Protein AF-0000000086758774 (afdb_homodimer)

pLDDT: mean 75.25, std 23.07, range [33.56, 98.69]

Structure (mmCIF, N/CA/C/O backbone):
data_AF-0000000086758774-model_v1
#
lo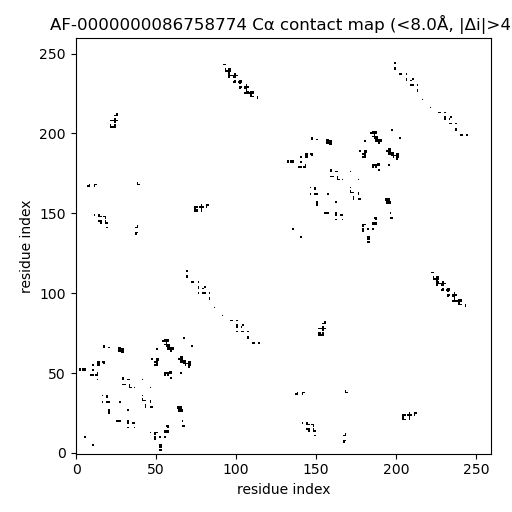op_
_entity.id
_entity.type
_entity.pdbx_description
1 polymer 'Uncharacterized protein'
#
loop_
_atom_site.group_PDB
_atom_site.id
_atom_site.type_symbol
_atom_site.label_atom_id
_atom_site.label_alt_id
_atom_site.label_comp_id
_atom_site.label_asym_id
_atom_site.label_entity_id
_atom_site.label_seq_id
_atom_site.pdbx_PDB_ins_code
_atom_site.Cartn_x
_atom_site.Cartn_y
_atom_site.Cartn_z
_atom_site.occupancy
_atom_site.B_iso_or_equiv
_atom_site.auth_seq_id
_atom_site.auth_comp_id
_atom_site.auth_asym_id
_atom_site.auth_atom_id
_atom_site.pdbx_PDB_model_num
ATOM 1 N N . MET A 1 1 ? 11.539 -27.328 2.672 1 41.41 1 MET A N 1
ATOM 2 C CA . MET A 1 1 ? 12.188 -26.031 2.785 1 41.41 1 MET A CA 1
ATOM 3 C C . MET A 1 1 ? 11.656 -25.266 3.994 1 41.41 1 MET A C 1
ATOM 5 O O . MET A 1 1 ? 10.445 -25.125 4.168 1 41.41 1 MET A O 1
ATOM 9 N N . GLU A 1 2 ? 12.352 -25.359 5.078 1 48.78 2 GLU A N 1
ATOM 10 C CA . GLU A 1 2 ? 12.023 -24.844 6.406 1 48.78 2 GLU A CA 1
ATOM 11 C C . GLU A 1 2 ? 11.438 -23.438 6.328 1 48.78 2 GLU A C 1
ATOM 13 O O . GLU A 1 2 ? 11.898 -22.609 5.543 1 48.78 2 GLU A O 1
ATOM 18 N N . ALA A 1 3 ? 10.172 -23.25 6.48 1 59.94 3 ALA A N 1
ATOM 19 C CA . ALA A 1 3 ? 9.414 -22 6.414 1 59.94 3 ALA A CA 1
ATOM 20 C C . ALA A 1 3 ? 10.156 -20.875 7.117 1 59.94 3 ALA A C 1
ATOM 22 O O . ALA A 1 3 ? 10.219 -20.828 8.344 1 59.94 3 ALA A O 1
ATOM 23 N N . GLN A 1 4 ? 11.523 -20.562 6.652 1 77.38 4 GLN A N 1
ATOM 24 C CA . GLN A 1 4 ? 12.219 -19.469 7.32 1 77.38 4 GLN A CA 1
ATOM 25 C C . GLN A 1 4 ? 11.305 -18.266 7.531 1 77.38 4 GLN A C 1
ATOM 27 O O . GLN A 1 4 ? 10.414 -18 6.715 1 77.38 4 GLN A O 1
ATOM 32 N N . ILE A 1 5 ? 11.289 -17.891 8.812 1 89.31 5 ILE A N 1
ATOM 33 C CA . ILE A 1 5 ? 10.516 -16.719 9.188 1 89.31 5 ILE A CA 1
ATOM 34 C C . ILE A 1 5 ? 11.008 -15.5 8.406 1 89.31 5 ILE A C 1
ATOM 36 O O . ILE A 1 5 ? 12.203 -15.18 8.438 1 89.31 5 ILE A O 1
ATOM 40 N N . PRO A 1 6 ? 10.203 -15.023 7.582 1 92.88 6 PRO A N 1
ATOM 41 C CA . PRO A 1 6 ? 10.633 -13.844 6.828 1 92.88 6 PRO A CA 1
ATOM 42 C C . PRO A 1 6 ? 11.094 -12.703 7.734 1 92.88 6 PRO A C 1
ATOM 44 O O . PRO A 1 6 ? 10.531 -12.5 8.812 1 92.88 6 PRO A O 1
ATOM 47 N N . THR A 1 7 ? 12.125 -12.047 7.332 1 94.88 7 THR A N 1
ATOM 48 C CA . THR A 1 7 ? 12.586 -10.875 8.062 1 94.88 7 THR A CA 1
ATOM 49 C C . THR A 1 7 ? 11.617 -9.711 7.883 1 94.88 7 THR A C 1
ATOM 51 O O . THR A 1 7 ? 10.797 -9.711 6.961 1 94.88 7 THR A O 1
ATOM 54 N N . ASN A 1 8 ? 11.695 -8.844 8.867 1 96.44 8 ASN A N 1
ATOM 55 C CA . ASN A 1 8 ? 10.883 -7.641 8.742 1 96.44 8 ASN A CA 1
ATOM 56 C C . ASN A 1 8 ? 11.172 -6.902 7.438 1 96.44 8 ASN A C 1
ATOM 58 O O . ASN A 1 8 ? 10.258 -6.344 6.824 1 96.44 8 ASN A O 1
ATOM 62 N N . ALA A 1 9 ? 12.414 -6.887 7.031 1 97 9 ALA A N 1
ATOM 63 C CA . ALA A 1 9 ? 12.797 -6.223 5.789 1 97 9 ALA A CA 1
ATOM 64 C C . ALA A 1 9 ? 12.141 -6.887 4.582 1 97 9 ALA A C 1
ATOM 66 O O . ALA A 1 9 ? 11.68 -6.207 3.666 1 97 9 ALA A O 1
ATOM 67 N N . GLU A 1 10 ? 12.133 -8.211 4.602 1 97.75 10 GLU A N 1
ATOM 68 C CA . GLU A 1 10 ? 11.508 -8.945 3.508 1 97.75 10 GLU A CA 1
ATOM 69 C C . GLU A 1 10 ? 10.008 -8.664 3.439 1 97.75 10 GLU A C 1
ATOM 71 O O . GLU A 1 10 ? 9.453 -8.477 2.352 1 97.75 10 GLU A O 1
ATOM 76 N N . LEU A 1 11 ? 9.453 -8.578 4.594 1 98 11 LEU A N 1
ATOM 77 C CA . LEU A 1 11 ? 8.023 -8.289 4.648 1 98 11 LEU A CA 1
ATOM 78 C C . LEU A 1 11 ? 7.73 -6.875 4.164 1 98 11 LEU A C 1
ATOM 80 O O . LEU A 1 11 ? 6.77 -6.656 3.422 1 98 11 LEU A O 1
ATOM 84 N N . GLN A 1 12 ? 8.562 -5.953 4.551 1 98.44 12 GLN A N 1
ATOM 85 C CA . GLN A 1 12 ? 8.375 -4.582 4.086 1 98.44 12 GLN A CA 1
ATOM 86 C C . GLN A 1 12 ? 8.57 -4.48 2.576 1 98.44 12 GLN A C 1
ATOM 88 O O . GLN A 1 12 ? 7.859 -3.727 1.906 1 98.44 12 GLN A O 1
ATOM 93 N N . LYS A 1 13 ? 9.516 -5.262 2.074 1 98.56 13 LYS A N 1
ATOM 94 C CA . LYS A 1 13 ? 9.734 -5.25 0.631 1 98.56 13 LYS A CA 1
ATOM 95 C C . LYS A 1 13 ? 8.523 -5.812 -0.11 1 98.56 13 LYS A C 1
ATOM 97 O O . LYS A 1 13 ? 8.133 -5.293 -1.158 1 98.56 13 LYS A O 1
ATOM 102 N N . ALA A 1 14 ? 7.91 -6.809 0.488 1 98.69 14 ALA A N 1
ATOM 103 C CA . ALA A 1 14 ? 6.695 -7.355 -0.113 1 98.69 14 ALA A CA 1
ATOM 104 C C . ALA A 1 14 ? 5.566 -6.328 -0.096 1 98.69 14 ALA A C 1
ATOM 106 O O . ALA A 1 14 ? 4.844 -6.176 -1.084 1 98.69 14 ALA A O 1
ATOM 107 N N . TRP A 1 15 ? 5.484 -5.609 1.012 1 98.38 15 TRP A N 1
ATOM 108 C CA . TRP A 1 15 ? 4.465 -4.57 1.126 1 98.38 15 TRP A CA 1
ATOM 109 C C . TRP A 1 15 ? 4.75 -3.42 0.169 1 98.38 15 TRP A C 1
ATOM 111 O O . TRP A 1 15 ? 3.824 -2.793 -0.352 1 98.38 15 TRP A O 1
ATOM 121 N N . HIS A 1 16 ? 5.969 -3.172 -0.05 1 98.62 16 HIS A N 1
ATOM 122 C CA . HIS A 1 16 ? 6.293 -2.156 -1.044 1 98.62 16 HIS A CA 1
ATOM 123 C C . HIS A 1 16 ? 5.836 -2.58 -2.436 1 98.62 16 HIS A C 1
ATOM 125 O O . HIS A 1 16 ? 5.289 -1.772 -3.188 1 98.62 16 HIS A O 1
ATOM 131 N N . LEU A 1 17 ? 6.066 -3.842 -2.77 1 98.62 17 LEU A N 1
ATOM 132 C CA . LEU A 1 17 ? 5.625 -4.336 -4.07 1 98.62 17 LEU A CA 1
ATOM 133 C C . LEU A 1 17 ? 4.105 -4.242 -4.195 1 98.62 17 LEU A C 1
ATOM 135 O O . LEU A 1 17 ? 3.588 -3.932 -5.27 1 98.62 17 LEU A O 1
ATOM 139 N N . LEU A 1 18 ? 3.424 -4.48 -3.082 1 97.81 18 LEU A N 1
ATOM 140 C CA . LEU A 1 18 ? 1.979 -4.281 -3.084 1 97.81 18 LEU A CA 1
ATOM 141 C C . LEU A 1 18 ? 1.629 -2.834 -3.414 1 97.81 18 LEU A C 1
ATOM 143 O O . LEU A 1 18 ? 0.687 -2.574 -4.164 1 97.81 18 LEU A O 1
ATOM 147 N N . SER A 1 19 ? 2.428 -1.915 -2.85 1 98.12 19 SER A N 1
ATOM 148 C CA . SER A 1 19 ? 2.127 -0.508 -3.09 1 98.12 19 SER A CA 1
ATOM 149 C C . SER A 1 19 ? 2.318 -0.144 -4.559 1 98.12 19 SER A C 1
ATOM 151 O O . SER A 1 19 ? 1.596 0.7 -5.094 1 98.12 19 SER A O 1
ATOM 153 N N . LEU A 1 20 ? 3.264 -0.821 -5.238 1 97.69 20 LEU A N 1
ATOM 154 C CA . LEU A 1 20 ? 3.428 -0.603 -6.672 1 97.69 20 LEU A CA 1
ATOM 155 C C . LEU A 1 20 ? 2.209 -1.099 -7.441 1 97.69 20 LEU A C 1
ATOM 157 O O . LEU A 1 20 ? 1.735 -0.428 -8.359 1 97.69 20 LEU A O 1
ATOM 161 N N . LEU A 1 21 ? 1.646 -2.209 -7.047 1 96.12 21 LEU A N 1
ATOM 162 C CA . LEU A 1 21 ? 0.44 -2.752 -7.664 1 96.12 21 LEU A CA 1
ATOM 163 C C . LEU A 1 21 ? -0.739 -1.803 -7.484 1 96.12 21 LEU A C 1
ATOM 165 O O . LEU A 1 21 ? -1.509 -1.575 -8.422 1 96.12 21 LEU A O 1
ATOM 169 N N . LEU A 1 22 ? -0.787 -1.264 -6.305 1 94.19 22 LEU A N 1
ATOM 170 C CA . LEU A 1 22 ? -1.875 -0.34 -6.004 1 94.19 22 LEU A CA 1
ATOM 171 C C . LEU A 1 22 ? -1.78 0.911 -6.875 1 94.19 22 LEU A C 1
ATOM 173 O O . LEU A 1 22 ? -2.801 1.441 -7.316 1 94.19 22 LEU A O 1
ATOM 177 N N . ARG A 1 23 ? -0.613 1.318 -7.098 1 94.5 23 ARG A N 1
ATOM 178 C CA . ARG A 1 23 ? -0.4 2.512 -7.91 1 94.5 23 ARG A CA 1
ATOM 179 C C . ARG A 1 23 ? -0.76 2.25 -9.367 1 94.5 23 ARG A C 1
ATOM 181 O O . ARG A 1 23 ? -1.332 3.115 -10.039 1 94.5 23 ARG A O 1
ATOM 188 N N . ILE A 1 24 ? -0.459 1.115 -9.773 1 93.81 24 ILE A N 1
ATOM 189 C CA . ILE A 1 24 ? -0.72 0.742 -11.156 1 93.81 24 ILE A CA 1
ATOM 190 C C . ILE A 1 24 ? -2.188 0.353 -11.32 1 93.81 24 ILE A C 1
ATOM 192 O O . ILE A 1 24 ? -2.762 0.502 -12.398 1 93.81 24 ILE A O 1
ATOM 196 N N . ALA A 1 25 ? -2.791 -0.201 -10.383 1 92.25 25 ALA A N 1
ATOM 197 C CA . ALA A 1 25 ? -4.199 -0.583 -10.305 1 92.25 25 ALA A CA 1
ATOM 198 C C . ALA A 1 25 ? -4.48 -1.817 -11.156 1 92.25 25 ALA A C 1
ATOM 200 O O . ALA A 1 25 ? -5.574 -1.965 -11.703 1 92.25 25 ALA A O 1
ATOM 201 N N . LEU A 1 26 ? -3.418 -2.602 -11.398 1 90.88 26 LEU A N 1
ATOM 202 C CA . LEU A 1 26 ? -3.541 -3.838 -12.164 1 90.88 26 LEU A CA 1
ATOM 203 C C . LEU A 1 26 ? -2.572 -4.898 -11.648 1 90.88 26 LEU A C 1
ATOM 205 O O . LEU A 1 26 ? -1.53 -4.566 -11.078 1 90.88 26 LEU A O 1
ATOM 209 N N . PRO A 1 27 ? -3.008 -6.215 -11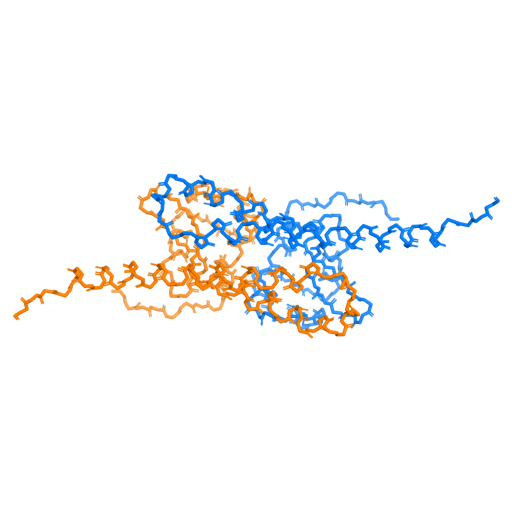.805 1 91.06 27 PRO A N 1
ATOM 210 C CA . PRO A 1 27 ? -2.01 -7.262 -11.57 1 91.06 27 PRO A CA 1
ATOM 211 C C . PRO A 1 27 ? -0.846 -7.199 -12.562 1 91.06 27 PRO A C 1
ATOM 213 O O . PRO A 1 27 ? -1.018 -6.746 -13.695 1 91.06 27 PRO A O 1
ATOM 216 N N . LEU A 1 28 ? 0.301 -7.609 -12.086 1 96.19 28 LEU A N 1
ATOM 217 C CA . LEU A 1 28 ? 1.479 -7.559 -12.945 1 96.19 28 LEU A CA 1
ATOM 218 C C . LEU A 1 28 ? 2.227 -8.883 -12.93 1 96.19 28 LEU A C 1
ATOM 220 O O . LEU A 1 28 ? 2.123 -9.648 -11.969 1 96.19 28 LEU A O 1
ATOM 224 N N . ARG A 1 29 ? 2.924 -9.102 -14.016 1 97.19 29 ARG A N 1
ATOM 225 C CA . ARG A 1 29 ? 3.875 -10.203 -14.031 1 97.19 29 ARG A CA 1
ATOM 226 C C . ARG A 1 29 ? 5.102 -9.883 -13.18 1 97.19 29 ARG A C 1
ATOM 228 O O . ARG A 1 29 ? 5.426 -8.719 -12.969 1 97.19 29 ARG A O 1
ATOM 235 N N . PRO A 1 30 ? 5.73 -10.945 -12.703 1 97.94 30 PRO A N 1
ATOM 236 C CA . PRO A 1 30 ? 6.934 -10.719 -11.891 1 97.94 30 PRO A CA 1
ATOM 237 C C . PRO A 1 30 ? 7.965 -9.852 -12.602 1 97.94 30 PRO A C 1
ATOM 239 O O . PRO A 1 30 ? 8.594 -9 -11.977 1 97.94 30 PRO A O 1
ATOM 242 N N . SER A 1 31 ? 8.117 -10 -13.859 1 97.94 31 SER A N 1
ATOM 243 C CA . SER A 1 31 ? 9.094 -9.219 -14.617 1 97.94 31 SER A CA 1
ATOM 244 C C . SER A 1 31 ? 8.719 -7.742 -14.641 1 97.94 31 SER A C 1
ATOM 246 O O . SER A 1 31 ? 9.586 -6.875 -14.5 1 97.94 31 SER A O 1
ATOM 248 N N . ASP A 1 32 ? 7.426 -7.445 -14.836 1 97.94 32 ASP A N 1
ATOM 249 C CA . ASP A 1 32 ? 6.949 -6.062 -14.875 1 97.94 32 ASP A CA 1
ATOM 250 C C . ASP A 1 32 ? 7.094 -5.395 -13.508 1 97.94 32 ASP A C 1
ATOM 252 O O . ASP A 1 32 ? 7.539 -4.246 -13.422 1 97.94 32 ASP A O 1
ATOM 256 N N . LEU A 1 33 ? 6.734 -6.152 -12.539 1 98 33 LEU A N 1
ATOM 257 C CA . LEU A 1 33 ? 6.832 -5.609 -11.188 1 98 33 LEU A CA 1
ATOM 258 C C . LEU A 1 33 ? 8.281 -5.359 -10.805 1 98 33 LEU A C 1
ATOM 260 O O . LEU A 1 33 ? 8.609 -4.32 -10.219 1 98 33 LEU A O 1
ATOM 264 N N . ALA A 1 34 ? 9.117 -6.242 -11.188 1 98.31 34 ALA A N 1
ATOM 265 C CA . ALA A 1 34 ? 10.555 -6.121 -10.938 1 98.31 34 ALA A CA 1
ATOM 266 C C . ALA A 1 34 ? 11.125 -4.871 -11.594 1 98.31 34 ALA A C 1
ATOM 268 O O . ALA A 1 34 ? 11.922 -4.148 -10.984 1 98.31 34 ALA A O 1
ATOM 269 N N . SER A 1 35 ? 10.703 -4.559 -12.734 1 97.94 35 SER A N 1
ATOM 270 C CA . SER A 1 35 ? 11.242 -3.436 -13.5 1 97.94 35 SER A CA 1
ATOM 271 C C . SER A 1 35 ? 10.75 -2.104 -12.945 1 97.94 35 SER A C 1
ATOM 273 O O . SER A 1 35 ? 11.375 -1.065 -13.156 1 97.94 35 SER A O 1
ATOM 275 N N . ARG A 1 36 ? 9.742 -2.135 -12.164 1 97.5 36 ARG A N 1
ATOM 276 C CA . ARG A 1 36 ? 9.133 -0.9 -11.688 1 97.5 36 ARG A CA 1
ATOM 277 C C . ARG A 1 36 ? 9.641 -0.538 -10.297 1 97.5 36 ARG A C 1
ATOM 279 O O . ARG A 1 36 ? 9.453 0.589 -9.828 1 97.5 36 ARG A O 1
ATOM 286 N N . CYS A 1 37 ? 10.25 -1.493 -9.688 1 98.44 37 CYS A N 1
ATOM 287 C CA . CYS A 1 37 ? 10.75 -1.247 -8.344 1 98.44 37 CYS A CA 1
ATOM 288 C C . CYS A 1 37 ? 12.078 -0.494 -8.391 1 98.44 37 CYS A C 1
ATOM 290 O O . CYS A 1 37 ? 13.055 -0.986 -8.953 1 98.44 37 CYS A O 1
ATOM 292 N N . VAL A 1 38 ? 12.164 0.657 -7.695 1 97.5 38 VAL A N 1
ATOM 293 C CA . VAL A 1 38 ? 13.383 1.447 -7.82 1 97.5 38 VAL A CA 1
ATOM 294 C C . VAL A 1 38 ? 14.016 1.644 -6.445 1 97.5 38 VAL A C 1
ATOM 296 O O . VAL A 1 38 ? 15.164 2.078 -6.34 1 97.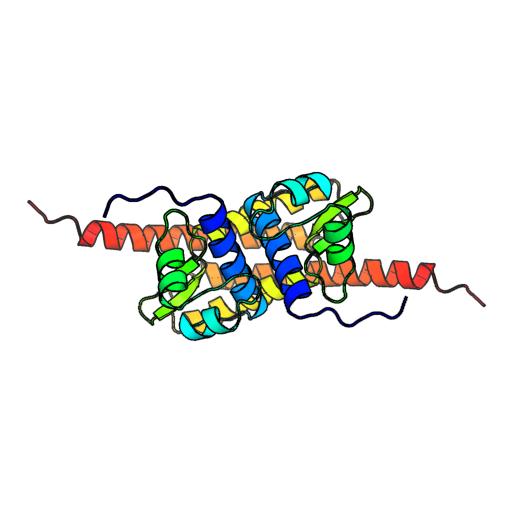5 38 VAL A O 1
ATOM 299 N N . ILE A 1 39 ? 13.312 1.251 -5.406 1 96.5 39 ILE A N 1
ATOM 300 C CA . ILE A 1 39 ? 13.82 1.59 -4.082 1 96.5 39 ILE A CA 1
ATOM 301 C C . ILE A 1 39 ? 14.711 0.463 -3.566 1 96.5 39 ILE A C 1
ATOM 303 O O . ILE A 1 39 ? 15.484 0.656 -2.625 1 96.5 39 ILE A O 1
ATOM 307 N N . PHE A 1 40 ? 14.633 -0.701 -4.18 1 96.81 40 PHE A N 1
ATOM 308 C CA . PHE A 1 40 ? 15.539 -1.805 -3.9 1 96.81 40 PHE A CA 1
ATOM 309 C C . PHE A 1 40 ? 15.672 -2.717 -5.113 1 96.81 40 PHE A C 1
ATOM 311 O O . PHE A 1 40 ? 14.852 -2.664 -6.031 1 96.81 40 PHE A O 1
ATOM 318 N N . LYS A 1 41 ? 16.703 -3.426 -5.113 1 96.56 41 LYS A N 1
ATOM 319 C CA . LYS A 1 41 ? 16.875 -4.383 -6.199 1 96.56 41 LYS A CA 1
ATOM 320 C C . LYS A 1 41 ? 15.867 -5.523 -6.102 1 96.56 41 LYS A C 1
ATOM 322 O O . LYS A 1 41 ? 15.781 -6.191 -5.07 1 96.56 41 LYS A O 1
ATOM 327 N N . ALA A 1 42 ? 15.109 -5.641 -7.16 1 97.81 42 ALA A N 1
ATOM 328 C CA . ALA A 1 42 ? 14.039 -6.641 -7.152 1 97.81 42 ALA A CA 1
ATOM 329 C C . ALA A 1 42 ? 14.141 -7.559 -8.367 1 97.81 42 ALA A C 1
ATOM 331 O O . ALA A 1 42 ? 13.273 -7.527 -9.25 1 97.81 42 ALA A O 1
ATOM 332 N N . PRO A 1 43 ? 15.164 -8.461 -8.305 1 98.25 43 PRO A N 1
ATOM 333 C CA . PRO A 1 43 ? 15.172 -9.422 -9.406 1 98.25 43 PRO A CA 1
ATOM 334 C C . PRO A 1 43 ? 13.906 -10.281 -9.461 1 98.25 43 PRO A C 1
ATOM 336 O O . PRO A 1 43 ? 13.242 -10.469 -8.438 1 98.25 43 PRO A O 1
ATOM 339 N N . ILE A 1 44 ? 13.68 -10.797 -10.594 1 97.94 44 ILE A N 1
ATOM 340 C CA . ILE A 1 44 ? 12.438 -11.508 -10.859 1 97.94 44 ILE A CA 1
ATOM 341 C C . ILE A 1 44 ? 12.273 -12.656 -9.867 1 97.94 44 ILE A C 1
ATOM 343 O O . ILE A 1 44 ? 11.18 -12.875 -9.336 1 97.94 44 ILE A O 1
ATOM 347 N N . ASP A 1 45 ? 13.312 -13.391 -9.625 1 97.06 45 ASP A N 1
ATOM 348 C CA . ASP A 1 45 ? 13.242 -14.523 -8.711 1 97.06 45 ASP A CA 1
ATOM 349 C C . ASP A 1 45 ? 12.969 -14.055 -7.281 1 97.06 45 ASP A C 1
ATOM 351 O O . ASP A 1 45 ? 12.336 -14.766 -6.5 1 97.06 45 ASP A O 1
ATOM 355 N N . TYR A 1 46 ? 13.523 -12.891 -6.949 1 97.94 46 TYR A N 1
ATOM 356 C CA . TYR A 1 46 ? 13.289 -12.328 -5.625 1 97.94 46 TYR A CA 1
ATOM 357 C C . TYR A 1 46 ? 11.836 -11.906 -5.469 1 97.94 46 TYR A C 1
ATOM 359 O O . TYR A 1 46 ? 11.242 -12.07 -4.402 1 97.94 46 TYR A O 1
ATOM 367 N N . VAL A 1 47 ? 11.258 -11.336 -6.527 1 98.5 47 VAL A N 1
ATOM 368 C CA . VAL A 1 47 ? 9.844 -10.961 -6.52 1 98.5 47 VAL A CA 1
ATOM 369 C C . VAL A 1 47 ? 8.984 -12.203 -6.297 1 98.5 47 VAL A C 1
ATOM 371 O O . VAL A 1 47 ? 8.07 -12.188 -5.477 1 98.5 47 VAL A O 1
ATOM 374 N N . ALA A 1 48 ? 9.344 -13.258 -6.973 1 96.88 48 ALA A N 1
ATOM 375 C CA . ALA A 1 48 ? 8.625 -14.516 -6.809 1 96.88 48 ALA A CA 1
ATOM 376 C C . ALA A 1 48 ? 8.766 -15.047 -5.387 1 96.88 48 ALA A C 1
ATOM 378 O O . ALA A 1 48 ? 7.809 -15.562 -4.809 1 96.88 48 ALA A O 1
ATOM 379 N N . TYR A 1 49 ? 9.898 -14.953 -4.867 1 97.19 49 TYR A N 1
ATOM 380 C CA . TYR A 1 49 ? 10.156 -15.375 -3.496 1 97.19 49 TYR A CA 1
ATOM 381 C C . TYR A 1 49 ? 9.297 -14.594 -2.51 1 97.19 49 TYR A C 1
ATOM 383 O O . TYR A 1 49 ? 8.695 -15.18 -1.605 1 97.19 49 TYR A O 1
ATOM 391 N N . LEU A 1 50 ? 9.227 -13.281 -2.705 1 98 50 LEU A N 1
ATOM 392 C CA . LEU A 1 50 ? 8.445 -12.438 -1.808 1 98 50 LEU A CA 1
ATOM 393 C C . LEU A 1 50 ? 6.965 -12.812 -1.857 1 98 50 LEU A C 1
ATOM 395 O O . LEU A 1 50 ? 6.246 -12.656 -0.868 1 98 50 LEU A O 1
ATOM 399 N N . CYS A 1 51 ? 6.527 -13.312 -2.975 1 96.94 51 CYS A N 1
ATOM 400 C CA . CYS A 1 51 ? 5.148 -13.766 -3.104 1 96.94 51 CYS A CA 1
ATOM 401 C C . CYS A 1 51 ? 4.91 -15.031 -2.287 1 96.94 51 CYS A C 1
ATOM 403 O O . CYS A 1 51 ? 3.768 -15.375 -1.986 1 96.94 51 CYS A O 1
ATOM 405 N N . SER A 1 52 ? 6.004 -15.664 -1.939 1 94.81 52 SER A N 1
ATOM 406 C CA . SER A 1 52 ? 5.879 -16.984 -1.343 1 94.81 52 SER A CA 1
ATOM 407 C C . SER A 1 52 ? 6.148 -16.953 0.157 1 94.81 52 SER A C 1
ATOM 409 O O . SER A 1 52 ? 5.965 -17.953 0.854 1 94.81 52 SER A O 1
ATOM 411 N N . ILE A 1 53 ? 6.602 -15.828 0.694 1 96.31 53 ILE A N 1
ATOM 412 C CA . ILE A 1 53 ? 6.902 -15.781 2.121 1 96.31 53 ILE A CA 1
ATOM 413 C C . ILE A 1 53 ? 5.605 -15.828 2.926 1 96.31 53 ILE A C 1
ATOM 415 O O . ILE A 1 53 ? 4.551 -15.414 2.439 1 96.31 53 ILE A O 1
ATOM 419 N N . PRO A 1 54 ? 5.711 -16.344 4.141 1 93.5 54 PRO A N 1
ATOM 420 C CA . PRO A 1 54 ? 4.523 -16.359 5 1 93.5 54 PRO A CA 1
ATOM 421 C C . PRO A 1 54 ? 3.957 -14.969 5.258 1 93.5 54 PRO A C 1
ATOM 423 O O . PRO A 1 54 ? 4.711 -14.031 5.523 1 93.5 54 PRO A O 1
ATOM 426 N N . ASN A 1 55 ? 2.623 -14.82 5.137 1 92.44 55 ASN A N 1
ATOM 427 C CA . ASN A 1 55 ? 1.91 -13.578 5.414 1 92.44 55 ASN A CA 1
ATOM 428 C C . ASN A 1 55 ? 2.281 -12.484 4.422 1 92.44 55 ASN A C 1
ATOM 430 O O . ASN A 1 55 ? 2.279 -11.297 4.766 1 92.44 55 ASN A O 1
ATOM 434 N N . SER A 1 56 ? 2.703 -13 3.234 1 96.69 56 SER A N 1
ATOM 435 C CA . SER A 1 56 ? 2.971 -12.008 2.191 1 96.69 56 SER A CA 1
ATOM 436 C C . SER A 1 56 ? 1.692 -11.297 1.767 1 96.69 56 SER A C 1
ATOM 438 O O . SER A 1 56 ? 0.643 -11.922 1.618 1 96.69 56 SER A O 1
ATOM 440 N N . PRO A 1 57 ? 1.804 -9.992 1.54 1 96.44 57 PRO A N 1
ATOM 441 C CA . PRO A 1 57 ? 0.63 -9.266 1.057 1 96.44 57 PRO A CA 1
ATOM 442 C C . PRO A 1 57 ? 0.384 -9.469 -0.437 1 96.44 57 PRO A C 1
ATOM 444 O O . PRO A 1 57 ? -0.598 -8.953 -0.979 1 96.44 57 PRO A O 1
ATOM 447 N N . ILE A 1 58 ? 1.292 -10.172 -1.111 1 96.69 58 ILE A N 1
ATOM 448 C CA . ILE A 1 58 ? 1.142 -10.445 -2.537 1 96.69 58 ILE A CA 1
ATOM 449 C C . ILE A 1 58 ? 1.227 -11.945 -2.789 1 96.69 58 ILE A C 1
ATOM 451 O O . ILE A 1 58 ? 1.756 -12.695 -1.962 1 96.69 58 ILE A O 1
ATOM 455 N N . CYS A 1 59 ? 0.665 -12.344 -3.877 1 93.31 59 CYS A N 1
ATOM 456 C CA . CYS A 1 59 ? 0.714 -13.75 -4.254 1 93.31 59 CYS A CA 1
ATOM 457 C C . CYS A 1 59 ? 0.756 -13.906 -5.77 1 93.31 59 CYS A C 1
ATOM 459 O O . CYS A 1 59 ? 0.325 -13.016 -6.504 1 93.31 59 CYS A O 1
ATOM 461 N N . LEU A 1 60 ? 1.355 -14.984 -6.121 1 92.5 60 LEU A N 1
ATOM 462 C CA . LEU A 1 60 ? 1.436 -15.336 -7.535 1 92.5 60 LEU A CA 1
ATOM 463 C C . LEU A 1 60 ? 0.273 -16.234 -7.938 1 92.5 60 LEU A C 1
ATOM 465 O O . LEU A 1 60 ? 0.08 -17.312 -7.355 1 92.5 60 LEU A O 1
ATOM 469 N N . THR A 1 61 ? -0.471 -15.711 -8.914 1 87.5 61 THR A N 1
ATOM 470 C CA . THR A 1 61 ? -1.612 -16.5 -9.375 1 87.5 61 THR A CA 1
ATOM 471 C C . THR A 1 61 ? -1.168 -17.562 -10.375 1 87.5 61 THR A C 1
ATOM 473 O O . THR A 1 61 ? -0.013 -17.562 -10.805 1 87.5 61 THR A O 1
ATOM 476 N N . GLY A 1 62 ? -2.152 -18.484 -10.633 1 84.25 62 GLY A N 1
ATOM 477 C CA . GLY A 1 62 ? -1.892 -19.516 -11.625 1 84.25 62 GLY A CA 1
ATOM 478 C C . GLY A 1 62 ? -1.531 -18.953 -12.984 1 84.25 62 GLY A C 1
ATOM 479 O O . GLY A 1 62 ? -0.781 -19.578 -13.742 1 84.25 62 GLY A O 1
ATOM 480 N N 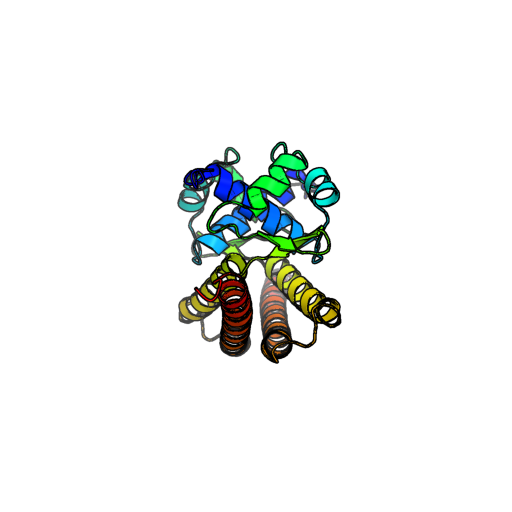. ASP A 1 63 ? -2.043 -17.766 -13.328 1 86.25 63 ASP A N 1
ATOM 481 C CA . ASP A 1 63 ? -1.774 -17.109 -14.602 1 86.25 63 ASP A CA 1
ATOM 482 C C . ASP A 1 63 ? -0.475 -16.312 -14.547 1 86.25 63 ASP A C 1
ATOM 484 O O . ASP A 1 63 ? -0.219 -15.469 -15.406 1 86.25 63 ASP A O 1
ATOM 488 N N . LEU A 1 64 ? 0.254 -16.453 -13.5 1 91.56 64 LEU A N 1
ATOM 489 C CA . LEU A 1 64 ? 1.572 -15.859 -13.312 1 91.56 64 LEU A CA 1
ATOM 490 C C . LEU A 1 64 ? 1.464 -14.344 -13.156 1 91.56 64 LEU A C 1
ATOM 492 O O . LEU A 1 64 ? 2.301 -13.602 -13.664 1 91.56 64 LEU A O 1
ATOM 496 N N . LEU A 1 65 ? 0.367 -13.969 -12.594 1 93.31 65 LEU A N 1
ATOM 497 C CA . LEU A 1 65 ? 0.194 -12.57 -12.211 1 93.31 65 LEU A CA 1
ATOM 498 C C . LEU A 1 65 ? 0.314 -12.406 -10.703 1 93.31 65 LEU A C 1
ATOM 500 O O . LEU A 1 65 ? -0.054 -13.305 -9.938 1 93.31 65 LEU A O 1
ATOM 504 N N . ILE A 1 66 ? 0.886 -11.352 -10.367 1 95.44 66 ILE A N 1
ATOM 505 C CA . ILE A 1 66 ? 0.977 -11.031 -8.945 1 95.44 66 ILE A CA 1
ATOM 506 C C . ILE A 1 66 ? -0.23 -10.195 -8.531 1 95.44 66 ILE A C 1
ATOM 508 O O . ILE A 1 66 ? -0.562 -9.203 -9.188 1 95.44 66 ILE A O 1
ATOM 512 N N . THR A 1 67 ? -0.88 -10.625 -7.508 1 90.06 67 THR A N 1
ATOM 513 C CA . THR A 1 67 ? -2.066 -9.961 -6.969 1 90.06 67 THR A CA 1
ATOM 514 C C . THR A 1 67 ? -1.979 -9.852 -5.449 1 90.06 67 THR A C 1
ATOM 516 O O . THR A 1 67 ? -1.136 -10.492 -4.82 1 90.06 67 THR A O 1
ATOM 519 N N . PRO A 1 68 ? -2.787 -8.984 -4.934 1 90 68 PRO A N 1
ATOM 520 C CA . PRO A 1 68 ? -2.838 -8.93 -3.473 1 90 68 PRO A CA 1
ATOM 521 C C . PRO A 1 68 ? -3.309 -10.25 -2.852 1 90 68 PRO A C 1
ATOM 523 O O . PRO A 1 68 ? -4.188 -10.914 -3.404 1 90 68 PRO A O 1
ATOM 526 N N . SER A 1 69 ? -2.674 -10.594 -1.799 1 86.81 69 SER A N 1
ATOM 527 C CA . SER A 1 69 ? -3.115 -11.758 -1.032 1 86.81 69 SER A CA 1
ATOM 528 C C . SER A 1 69 ? -4.238 -11.391 -0.068 1 86.81 69 SER A C 1
ATOM 530 O O . SER A 1 69 ? -4.625 -10.219 0.022 1 86.81 69 SER A O 1
ATOM 532 N N . VAL A 1 70 ? -4.699 -12.375 0.674 1 81.06 70 VAL A N 1
ATOM 533 C CA . VAL A 1 70 ? -5.738 -12.148 1.672 1 81.06 70 VAL A C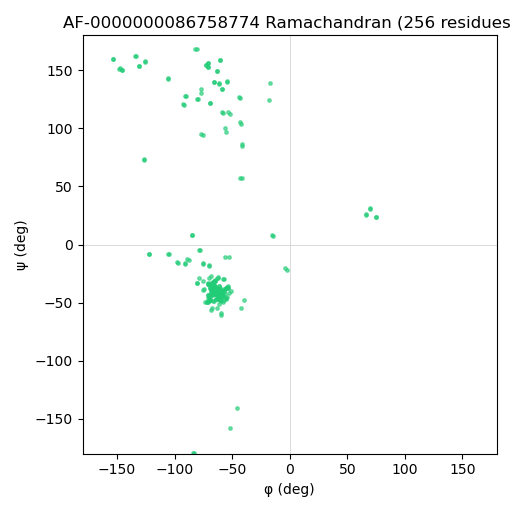A 1
ATOM 534 C C . VAL A 1 70 ? -5.211 -11.227 2.77 1 81.06 70 VAL A C 1
ATOM 536 O O . VAL A 1 70 ? -5.953 -10.398 3.309 1 81.06 70 VAL A O 1
ATOM 539 N N . VAL A 1 71 ? -3.955 -11.312 3.02 1 88.25 71 VAL A N 1
ATOM 540 C CA . VAL A 1 71 ? -3.318 -10.5 4.051 1 88.25 71 VAL A CA 1
ATOM 541 C C . VAL A 1 71 ? -3.482 -9.016 3.717 1 88.25 71 VAL A C 1
ATOM 543 O O . VAL A 1 71 ? -3.795 -8.211 4.594 1 88.25 71 VAL A O 1
ATOM 546 N N . ALA A 1 72 ? -3.275 -8.68 2.479 1 89.25 72 ALA A N 1
ATOM 547 C CA . ALA A 1 72 ? -3.418 -7.297 2.033 1 89.25 72 ALA A CA 1
ATOM 548 C C . ALA A 1 72 ? -4.852 -6.805 2.217 1 89.25 72 ALA A C 1
ATOM 550 O O . ALA A 1 72 ? -5.074 -5.695 2.703 1 89.25 72 ALA A O 1
ATOM 551 N N . PHE A 1 73 ? -5.785 -7.637 1.97 1 78.94 73 PHE A N 1
ATOM 552 C CA . PHE A 1 73 ? -7.191 -7.262 2.064 1 78.94 73 PHE A CA 1
ATOM 553 C C . PHE A 1 73 ? -7.602 -7.059 3.518 1 78.94 73 PHE A C 1
ATOM 555 O O . PHE A 1 73 ? -8.32 -6.105 3.838 1 78.94 73 PHE A O 1
ATOM 562 N N . VAL A 1 74 ? -7.176 -7.91 4.266 1 81.31 74 VAL A N 1
ATOM 563 C CA . VAL A 1 74 ? -7.484 -7.801 5.688 1 81.31 74 VAL A CA 1
ATOM 564 C C . VAL A 1 74 ? -6.875 -6.52 6.25 1 81.31 74 VAL A C 1
ATOM 566 O O . VAL A 1 74 ? -7.527 -5.789 7 1 81.31 74 VAL A O 1
ATOM 569 N N . ALA A 1 75 ? -5.66 -6.281 5.902 1 86.31 75 ALA A N 1
ATOM 570 C CA . ALA A 1 75 ? -4.988 -5.07 6.363 1 86.31 75 ALA A CA 1
ATOM 571 C C . ALA A 1 75 ? -5.73 -3.82 5.898 1 86.31 75 ALA A C 1
ATOM 573 O O . ALA A 1 75 ? -5.902 -2.869 6.664 1 86.31 75 ALA A O 1
ATOM 574 N N . PHE A 1 76 ? -6.18 -3.869 4.691 1 83.31 76 PHE A N 1
ATOM 575 C CA . PHE A 1 76 ? -6.934 -2.75 4.137 1 83.31 76 PHE A CA 1
ATOM 576 C C . PHE A 1 76 ? -8.242 -2.549 4.898 1 83.31 76 PHE A C 1
ATOM 578 O O . PHE A 1 76 ? -8.586 -1.421 5.258 1 83.31 76 PHE A O 1
ATOM 585 N N . ARG A 1 77 ? -8.922 -3.533 5.121 1 75.31 77 ARG A N 1
ATOM 586 C CA . ARG A 1 77 ? -10.188 -3.473 5.844 1 75.31 77 ARG A CA 1
ATOM 587 C C . ARG A 1 77 ? -9.984 -2.916 7.25 1 75.31 77 ARG A C 1
ATOM 589 O O . ARG A 1 77 ? -10.75 -2.055 7.695 1 75.31 77 ARG A O 1
ATOM 596 N N . LYS A 1 78 ? -9.047 -3.465 7.848 1 82.62 78 LYS A N 1
ATOM 597 C CA . LYS A 1 78 ? -8.758 -3.002 9.203 1 82.62 78 LYS A CA 1
ATOM 598 C C . LYS A 1 78 ? -8.422 -1.512 9.211 1 82.62 78 LYS A C 1
ATOM 600 O O . LYS A 1 78 ? -8.898 -0.771 10.07 1 82.62 78 LYS A O 1
ATOM 605 N N . PHE A 1 79 ? -7.672 -1.131 8.289 1 82.75 79 PHE A N 1
ATOM 606 C CA . PHE A 1 79 ? -7.266 0.267 8.203 1 82.75 79 PHE A CA 1
ATOM 607 C C . PHE A 1 79 ? -8.477 1.169 7.992 1 82.75 79 PHE A C 1
ATOM 609 O O . PHE A 1 79 ? -8.625 2.186 8.672 1 82.75 79 PHE A O 1
ATOM 616 N N . VAL A 1 80 ? -9.25 0.802 7.129 1 75.44 80 VAL A N 1
ATOM 617 C CA . VAL A 1 80 ? -10.43 1.598 6.809 1 75.44 80 VAL A CA 1
ATOM 618 C C . VAL A 1 80 ? -11.367 1.632 8.008 1 75.44 80 VAL A C 1
ATOM 620 O O . VAL A 1 80 ? -11.938 2.68 8.336 1 75.44 80 VAL A O 1
ATOM 623 N N . SER A 1 81 ? -11.492 0.54 8.617 1 76.06 81 SER A N 1
ATOM 624 C CA . SER A 1 81 ? -12.336 0.482 9.805 1 76.06 81 SER A CA 1
ATOM 625 C C . SER A 1 81 ? -11.812 1.402 10.898 1 76.06 81 SER A C 1
ATOM 627 O O . SER A 1 81 ? -12.578 2.133 11.531 1 76.06 81 SER A O 1
ATOM 629 N N . ASN A 1 82 ? -10.531 1.365 11.078 1 78.62 82 ASN A N 1
ATOM 630 C CA . ASN A 1 82 ? -9.906 2.193 12.102 1 78.62 82 ASN A CA 1
ATOM 631 C C . ASN A 1 82 ? -10 3.678 11.766 1 78.62 82 ASN A C 1
ATOM 633 O O . ASN A 1 82 ? -10.156 4.516 12.656 1 78.62 82 ASN A O 1
ATOM 637 N N . LEU A 1 83 ? -9.883 3.912 10.523 1 70.94 83 LEU A N 1
ATOM 638 C CA . LEU A 1 83 ? -9.992 5.297 10.078 1 70.94 83 LEU A CA 1
ATOM 639 C C . LEU A 1 83 ? -11.391 5.84 10.336 1 70.94 83 LEU A C 1
ATOM 641 O O . LEU A 1 83 ? -11.555 7 10.719 1 70.94 83 LEU A O 1
ATOM 645 N N . THR A 1 84 ? -12.258 5.027 10.156 1 65.62 84 THR A N 1
ATOM 646 C CA . THR A 1 84 ? -13.648 5.418 10.375 1 65.62 84 THR A CA 1
ATOM 647 C C . THR A 1 84 ? -13.938 5.598 11.859 1 65.62 84 THR A C 1
ATOM 649 O O . THR A 1 84 ? -14.734 6.457 12.242 1 65.62 84 THR A O 1
ATOM 652 N N . GLU A 1 85 ? -13.312 4.82 12.586 1 65.38 85 GLU A N 1
ATOM 653 C CA . GLU A 1 85 ? -13.5 4.926 14.031 1 65.38 85 GLU A CA 1
ATOM 654 C C . GLU A 1 85 ? -12.828 6.18 14.586 1 65.38 85 GLU A C 1
ATOM 656 O O . GLU A 1 85 ? -13.359 6.816 15.5 1 65.38 85 GLU A O 1
ATOM 661 N N . ILE A 1 86 ? -11.602 6.316 14.188 1 55.84 86 ILE A N 1
ATOM 662 C CA . ILE A 1 86 ? -10.883 7.508 14.617 1 55.84 86 ILE A CA 1
ATOM 663 C C . ILE A 1 86 ? -11.586 8.758 14.086 1 55.84 86 ILE A C 1
ATOM 665 O O . ILE A 1 86 ? -11.656 9.781 14.773 1 55.84 86 ILE A O 1
ATOM 669 N N . ASP A 1 87 ? -11.789 8.711 12.969 1 51.78 87 ASP A N 1
ATOM 670 C CA . ASP A 1 87 ? -12.609 9.82 12.477 1 51.78 87 ASP A CA 1
ATOM 671 C C . ASP A 1 87 ? -13.93 9.898 13.227 1 51.78 87 ASP A C 1
ATOM 673 O O . ASP A 1 87 ? -14.75 10.789 12.961 1 51.78 87 ASP A O 1
ATOM 677 N N . GLY A 1 88 ? -14.461 8.977 14.094 1 40.12 88 GLY A N 1
ATOM 678 C CA . GLY A 1 88 ? -15.289 9.68 15.062 1 40.12 88 GLY A CA 1
ATOM 679 C C . GLY A 1 88 ? -14.664 10.961 15.562 1 40.12 88 GLY A C 1
ATOM 680 O O . GLY A 1 88 ? -15.352 11.836 16.094 1 40.12 88 GLY A O 1
ATOM 681 N N . LEU A 1 89 ? -13.523 11.047 16.078 1 36.5 89 LEU A N 1
ATOM 682 C CA . LEU A 1 89 ? -12.828 12.297 16.359 1 36.5 89 LEU A CA 1
ATOM 683 C C . LEU A 1 89 ? -12.57 13.078 15.078 1 36.5 89 LEU A C 1
ATOM 685 O O . LEU A 1 89 ? -12.164 14.234 15.117 1 36.5 89 LEU A O 1
ATOM 689 N N . VAL A 1 90 ? -12.133 12.523 14.039 1 38.91 90 VAL A N 1
ATOM 690 C CA . VAL A 1 90 ? -12.344 13.445 12.93 1 38.91 90 VAL A CA 1
ATOM 691 C C . VAL A 1 90 ? -13.82 13.812 12.844 1 38.91 90 VAL A C 1
ATOM 693 O O . VAL A 1 90 ? -14.695 12.961 13 1 38.91 90 VAL A O 1
ATOM 696 N N . PRO A 1 91 ? -14.305 14.93 13.305 1 34.47 91 PRO A N 1
ATOM 697 C CA . PRO A 1 91 ? -15.727 15.273 13.312 1 34.47 91 PRO A CA 1
ATOM 698 C C . PRO A 1 91 ? -16.562 14.398 12.375 1 34.47 91 PRO A C 1
ATOM 700 O O . PRO A 1 91 ? -16.016 13.844 11.414 1 34.47 91 PRO A O 1
ATOM 703 N N . ARG A 1 92 ? -17.953 13.852 12.766 1 36.06 92 ARG A N 1
ATOM 704 C CA . ARG A 1 92 ? -19.078 13.328 11.992 1 36.06 92 ARG A CA 1
ATOM 705 C C . ARG A 1 92 ? -18.953 13.688 10.516 1 36.06 92 ARG A C 1
ATOM 707 O O . ARG A 1 92 ? -19.891 14.234 9.922 1 36.06 92 ARG A O 1
ATOM 714 N N . VAL A 1 93 ? -18.078 14.117 10.18 1 34.25 93 VAL A N 1
ATOM 715 C CA . VAL A 1 93 ? -18.141 14.562 8.789 1 34.25 93 VAL A CA 1
ATOM 716 C C . VAL A 1 93 ? -18.625 13.43 7.902 1 34.25 93 VAL A C 1
ATOM 718 O O . VAL A 1 93 ? -18.5 12.25 8.258 1 34.25 93 VAL A O 1
ATOM 721 N N . GLY A 1 94 ? -18.5 13.141 6.438 1 33.56 94 GLY A N 1
ATOM 722 C CA . GLY A 1 94 ? -19.578 12.57 5.648 1 33.56 94 GLY A CA 1
ATOM 723 C C . GLY A 1 94 ? -19.75 11.078 5.863 1 33.56 94 GLY A C 1
ATOM 724 O O . GLY A 1 94 ? -18.828 10.391 6.285 1 33.56 94 GLY A O 1
ATOM 725 N N . LEU A 1 95 ? -21.047 10.391 6.156 1 38 95 LEU A N 1
ATOM 726 C CA . LEU A 1 95 ? -21.797 9.156 5.934 1 38 95 LEU A CA 1
ATOM 727 C C . LEU A 1 95 ? -21.016 8.195 5.051 1 38 95 LEU A C 1
ATOM 729 O O . LEU A 1 95 ? -21.375 7.02 4.93 1 38 95 LEU A O 1
ATOM 733 N N . GLY A 1 96 ? -20.141 8.711 4.348 1 40.59 96 GLY A N 1
ATOM 734 C CA . GLY A 1 96 ? -19.469 7.941 3.314 1 40.59 96 GLY A CA 1
ATOM 735 C C . GLY A 1 96 ? -18.469 6.949 3.867 1 40.59 96 GLY A C 1
ATOM 736 O O . GLY A 1 96 ? -18.375 5.82 3.383 1 40.59 96 GLY A O 1
ATOM 737 N N . VAL A 1 97 ? -17.75 7.262 4.871 1 44.53 97 VAL A N 1
ATOM 738 C CA . VAL A 1 97 ? -16.75 6.348 5.414 1 44.53 97 VAL A CA 1
ATOM 739 C C . VAL A 1 97 ? -17.453 5.16 6.078 1 44.53 97 VAL A C 1
ATOM 741 O O . VAL A 1 97 ? -17.016 4.016 5.926 1 44.53 97 VAL A O 1
ATOM 744 N N . PHE A 1 98 ? -18.453 5.582 6.891 1 43.47 98 PHE A N 1
ATOM 745 C CA . PHE A 1 98 ? -19.203 4.516 7.547 1 43.47 98 PHE A CA 1
ATOM 746 C C . PHE A 1 98 ? -19.766 3.535 6.52 1 43.47 98 PHE A C 1
ATOM 748 O O . PHE A 1 98 ? -19.703 2.32 6.719 1 43.47 98 PHE A O 1
ATOM 755 N N . GLN A 1 99 ? -20.359 4.133 5.477 1 43.34 99 GLN A N 1
ATOM 756 C CA . GLN A 1 99 ? -20.922 3.262 4.441 1 43.34 99 GLN A CA 1
ATOM 757 C C . GLN A 1 99 ? -19.812 2.502 3.721 1 43.34 99 GLN A C 1
ATOM 759 O O . GLN A 1 99 ? -20 1.359 3.301 1 43.34 99 GLN A O 1
ATOM 764 N N . LEU A 1 100 ? -18.719 3.102 3.609 1 44.69 100 LEU A N 1
ATOM 765 C CA . LEU A 1 100 ? -17.547 2.436 3.047 1 44.69 100 LEU A CA 1
ATOM 766 C C . LEU A 1 100 ? -17.078 1.307 3.957 1 44.69 100 LEU A C 1
ATOM 768 O O . LEU A 1 100 ? -16.719 0.23 3.48 1 44.69 100 LEU A O 1
ATOM 772 N N . LYS A 1 101 ? -17.219 1.671 5.176 1 50.12 101 LYS A N 1
ATOM 773 C CA . LYS A 1 101 ? -16.828 0.686 6.184 1 50.12 101 LYS A CA 1
ATOM 774 C C . LYS A 1 101 ? -17.641 -0.599 6.035 1 50.12 101 LYS A C 1
ATOM 776 O O . LYS A 1 101 ? -17.078 -1.695 6.023 1 50.12 101 LYS A O 1
ATOM 781 N N . ARG A 1 102 ? -18.891 -0.349 6.184 1 47.66 102 ARG A N 1
ATOM 782 C CA . ARG A 1 102 ? -19.781 -1.503 6.152 1 47.66 102 ARG A CA 1
ATOM 783 C C . ARG A 1 102 ? -19.625 -2.285 4.855 1 47.66 102 ARG A C 1
ATOM 785 O O . ARG A 1 102 ? -19.562 -3.518 4.871 1 47.66 102 ARG A O 1
ATOM 792 N N . SER A 1 103 ? -19.484 -1.585 3.879 1 46 103 SER A N 1
ATOM 793 C CA . SER A 1 103 ? -19.344 -2.223 2.576 1 46 103 SER A CA 1
ATOM 794 C C . SER A 1 103 ? -18 -2.924 2.449 1 46 103 SER A C 1
ATOM 796 O O . SER A 1 103 ? -17.906 -4.027 1.902 1 46 103 SER A O 1
ATOM 798 N N . TRP A 1 104 ? -17 -2.367 3.047 1 50 104 TRP A N 1
ATOM 799 C CA . TRP A 1 104 ? -15.656 -2.953 3.043 1 50 104 TRP A CA 1
ATOM 800 C C . TRP A 1 104 ? -15.617 -4.223 3.891 1 50 104 TRP A C 1
ATOM 802 O O . TRP A 1 104 ? -15.055 -5.234 3.473 1 50 104 TRP A O 1
ATOM 812 N N . GLU A 1 105 ? -16.125 -4.059 4.996 1 51.78 105 GLU A N 1
ATOM 813 C CA . GLU A 1 105 ? -16.188 -5.219 5.883 1 51.78 105 GLU A CA 1
ATOM 814 C C . GLU A 1 105 ? -16.875 -6.398 5.215 1 51.78 105 GLU A C 1
ATOM 816 O O . GLU A 1 105 ? -16.438 -7.539 5.324 1 51.78 105 GLU A O 1
ATOM 821 N N . ASP A 1 106 ? -17.875 -6.07 4.637 1 49.12 106 ASP A N 1
ATOM 822 C CA . ASP A 1 106 ? -18.656 -7.105 3.961 1 49.12 106 ASP A CA 1
ATOM 823 C C . ASP A 1 106 ? -17.875 -7.691 2.785 1 49.12 106 ASP A C 1
ATOM 825 O O . ASP A 1 106 ? -17.891 -8.906 2.57 1 49.12 106 ASP A O 1
ATOM 829 N N . ASP A 1 107 ? -17.234 -6.84 2.17 1 48.28 107 ASP A N 1
ATOM 830 C CA . ASP A 1 107 ? -16.453 -7.289 1.022 1 48.28 107 ASP A CA 1
ATOM 831 C C . ASP A 1 107 ? -15.258 -8.133 1.466 1 48.28 107 ASP A C 1
ATOM 833 O O . ASP A 1 107 ? -14.961 -9.164 0.862 1 48.28 107 ASP A O 1
ATOM 837 N N . VAL A 1 108 ? -14.609 -7.66 2.439 1 50.56 108 VAL A N 1
ATOM 838 C CA . VAL A 1 108 ? -13.469 -8.383 3.004 1 50.56 108 VAL A CA 1
ATOM 839 C C . VAL A 1 108 ? -13.938 -9.734 3.531 1 50.56 108 VAL A C 1
ATOM 841 O O . VAL A 1 108 ? -13.281 -10.758 3.301 1 50.56 108 VAL A O 1
ATOM 844 N N . ARG A 1 109 ? -14.945 -9.68 4.207 1 51.47 109 ARG A N 1
ATOM 845 C CA . ARG A 1 109 ? -15.508 -10.914 4.73 1 51.47 109 ARG A CA 1
ATOM 846 C C . ARG A 1 109 ? -15.852 -11.883 3.598 1 51.47 109 ARG A C 1
ATOM 848 O O . ARG A 1 109 ? -15.586 -13.078 3.693 1 51.47 109 ARG A O 1
ATOM 855 N N . SER A 1 110 ? -16.406 -11.391 2.645 1 50.47 110 SER A N 1
ATOM 856 C CA . SER A 1 110 ? -16.766 -12.211 1.494 1 50.47 110 SER A CA 1
ATOM 857 C C . SER A 1 110 ? -15.531 -12.773 0.807 1 50.47 110 SER A C 1
ATOM 859 O O . SER A 1 110 ? -15.516 -13.945 0.414 1 50.47 110 SER A O 1
ATOM 861 N N . TYR A 1 111 ? -14.594 -12.016 0.763 1 44.56 111 TYR A N 1
ATOM 862 C CA . TYR A 1 111 ? -13.336 -12.438 0.151 1 44.56 111 TYR A CA 1
ATOM 863 C C . TYR A 1 111 ? -12.664 -13.531 0.976 1 44.56 111 TYR A C 1
ATOM 865 O O . TYR A 1 111 ? -12.258 -14.562 0.436 1 44.56 111 TYR A O 1
ATOM 873 N N . CYS A 1 112 ? -12.469 -13.227 2.191 1 47.75 112 CYS A N 1
ATOM 874 C CA . CYS A 1 112 ? -11.883 -14.211 3.102 1 47.75 112 CYS A CA 1
ATOM 875 C C . CYS A 1 112 ? -12.656 -15.523 3.059 1 47.75 112 CYS A C 1
ATOM 877 O O . CYS A 1 112 ? -12.055 -16.594 3.059 1 47.75 112 CYS A O 1
ATOM 879 N N . ARG A 1 113 ? -13.867 -15.438 3.02 1 49.56 113 ARG A N 1
ATOM 880 C CA . ARG A 1 113 ? -14.711 -16.625 2.967 1 49.56 113 ARG A CA 1
ATOM 881 C C . ARG A 1 113 ? -14.484 -17.406 1.675 1 49.56 113 ARG A C 1
ATOM 883 O O . ARG A 1 113 ? -14.383 -18.641 1.691 1 49.56 113 ARG A O 1
ATOM 890 N N . ARG A 1 114 ? -14.414 -16.656 0.759 1 48.5 114 ARG A N 1
ATOM 891 C CA . ARG A 1 114 ? -14.203 -17.281 -0.542 1 48.5 114 ARG A CA 1
ATOM 892 C C . ARG A 1 114 ? -12.82 -17.906 -0.626 1 48.5 114 ARG A C 1
ATOM 894 O O . ARG A 1 114 ? -12.672 -19.031 -1.126 1 48.5 114 ARG A O 1
ATOM 901 N N . ARG A 1 115 ? -11.883 -17.203 -0.125 1 48.44 115 ARG A N 1
ATOM 902 C CA . ARG A 1 115 ? -10.508 -17.688 -0.116 1 48.44 115 ARG A CA 1
ATOM 903 C C . ARG A 1 115 ? -10.359 -18.906 0.786 1 48.44 115 ARG A C 1
ATOM 905 O O . ARG A 1 115 ? -9.672 -19.875 0.432 1 48.44 115 ARG A O 1
ATOM 912 N N . ASN A 1 116 ? -10.875 -18.75 1.934 1 51.69 116 ASN A N 1
ATOM 913 C CA . ASN A 1 116 ? -10.906 -19.906 2.83 1 51.69 116 ASN A CA 1
ATOM 914 C C . ASN A 1 116 ? -11.586 -21.109 2.174 1 51.69 116 ASN A C 1
ATOM 916 O O . ASN A 1 116 ? -11.141 -22.25 2.352 1 51.69 116 ASN A O 1
ATOM 920 N N . ARG A 1 117 ? -12.586 -20.828 1.423 1 49.97 117 ARG A N 1
ATOM 921 C CA . ARG A 1 117 ? -13.25 -21.906 0.691 1 49.97 117 ARG A CA 1
ATOM 922 C C . ARG A 1 117 ? -12.32 -22.531 -0.335 1 49.97 117 ARG A C 1
ATOM 924 O O . ARG A 1 117 ? -12.258 -23.75 -0.461 1 49.97 117 ARG A O 1
ATOM 931 N N . LEU A 1 118 ? -11.641 -21.672 -0.925 1 46.56 118 LEU A N 1
ATOM 932 C CA . LEU A 1 118 ? -10.703 -22.172 -1.931 1 46.56 118 LEU A CA 1
ATOM 933 C C . LEU A 1 118 ? -9.555 -22.938 -1.279 1 46.56 118 LEU A C 1
ATOM 935 O O . LEU A 1 118 ? -9.133 -23.969 -1.793 1 46.56 118 LEU A O 1
ATOM 939 N N . ARG A 1 119 ? -9.023 -22.391 -0.212 1 45.03 119 ARG A N 1
ATOM 940 C CA . ARG A 1 119 ? -8 -23.094 0.559 1 45.03 119 ARG A CA 1
ATOM 941 C C . ARG A 1 119 ? -8.516 -24.438 1.059 1 45.03 119 ARG A C 1
ATOM 943 O O . ARG A 1 119 ? -7.793 -25.438 1.026 1 45.03 119 ARG A O 1
ATOM 950 N N . SER A 1 120 ? -9.641 -24.344 1.623 1 50.47 120 SER A N 1
ATOM 951 C CA . SER A 1 120 ? -10.242 -25.578 2.115 1 50.47 120 SER A CA 1
ATOM 952 C C . SER A 1 120 ? -10.445 -26.578 0.985 1 50.47 120 SER A C 1
ATOM 954 O O . SER A 1 120 ? -10.242 -27.781 1.171 1 50.47 120 SER A O 1
ATOM 956 N N . GLU A 1 121 ? -10.844 -26.109 -0.105 1 46.88 121 GLU A N 1
ATOM 957 C CA . GLU A 1 121 ? -11.023 -26.984 -1.255 1 46.88 121 GLU A CA 1
ATOM 958 C C . GLU A 1 121 ? -9.688 -27.562 -1.731 1 46.88 121 GLU A C 1
ATOM 960 O O . GLU A 1 121 ? -9.609 -28.719 -2.146 1 46.88 121 GLU A O 1
ATOM 965 N N . PHE A 1 122 ? -8.711 -26.734 -1.617 1 43.69 122 PHE A N 1
ATOM 966 C CA . PHE A 1 122 ? -7.375 -27.188 -1.986 1 43.69 122 PHE A CA 1
ATOM 967 C C . PHE A 1 122 ? -6.832 -28.172 -0.956 1 43.69 122 PHE A C 1
ATOM 969 O O . PHE A 1 122 ? -6.199 -29.172 -1.312 1 43.69 122 PHE A O 1
ATOM 976 N N . GLU A 1 123 ? -6.945 -27.75 0.29 1 52.47 123 GLU A N 1
ATOM 977 C CA . GLU A 1 123 ? -6.551 -28.672 1.34 1 52.47 123 GLU A CA 1
ATOM 978 C C . GLU A 1 123 ? -7.336 -29.984 1.241 1 52.47 123 GLU A C 1
ATOM 980 O O . GLU A 1 123 ? -6.793 -31.062 1.492 1 52.47 123 GLU A O 1
ATOM 985 N N . SER A 1 124 ? -8.516 -29.906 0.918 1 51.06 124 SER A N 1
ATOM 986 C CA . SER A 1 124 ? -9.344 -31.109 0.791 1 51.06 124 SER A CA 1
ATOM 987 C C . SER A 1 124 ? -8.922 -31.938 -0.414 1 51.06 124 SER A C 1
ATOM 989 O O . SER A 1 124 ? -9.109 -33.156 -0.424 1 51.06 124 SER A O 1
ATOM 991 N N . VAL A 1 125 ? -8.391 -31.312 -1.427 1 48.38 125 VAL A N 1
ATOM 992 C CA . VAL A 1 125 ? -7.941 -32.031 -2.607 1 48.38 125 VAL A CA 1
ATOM 993 C C . VAL A 1 125 ? -6.609 -32.75 -2.312 1 48.38 125 VAL A C 1
ATOM 995 O O . VAL A 1 125 ? -6.348 -33.844 -2.822 1 48.38 125 VAL A O 1
ATOM 998 N N . THR A 1 126 ? -5.777 -32.188 -1.449 1 48.78 126 THR A N 1
ATOM 999 C CA . THR A 1 126 ? -4.465 -32.781 -1.2 1 48.78 126 THR A CA 1
ATOM 1000 C C . THR A 1 126 ? -4.547 -33.844 -0.092 1 48.78 126 THR A C 1
ATOM 1002 O O . THR A 1 126 ? -3.539 -34.438 0.258 1 48.78 126 THR A O 1
ATOM 1005 N N . ALA A 1 127 ? -5.598 -33.969 0.689 1 49.75 127 ALA A N 1
ATOM 1006 C CA . ALA A 1 127 ? -5.648 -35.062 1.643 1 49.75 127 ALA A CA 1
ATOM 1007 C C . ALA A 1 127 ? -5.961 -36.375 0.939 1 49.75 127 ALA A C 1
ATOM 1009 O O . ALA A 1 127 ? -7.043 -36.531 0.375 1 49.75 127 ALA A O 1
ATOM 1010 N N . PRO A 1 128 ? -4.93 -37.125 0.58 1 44.62 128 PRO A N 1
ATOM 1011 C CA . PRO A 1 128 ? -5.18 -38.469 0.083 1 44.62 128 PRO A CA 1
ATOM 1012 C C . PRO A 1 128 ? -6.07 -39.312 1.019 1 44.62 128 PRO A C 1
ATOM 1014 O O . PRO A 1 128 ? -5.988 -39.156 2.24 1 44.62 128 PRO A O 1
ATOM 1017 N N . LYS A 1 129 ? -7.328 -39.688 0.667 1 49.12 129 LYS A N 1
ATOM 1018 C CA . LYS A 1 129 ? -8.055 -40.75 1.35 1 49.12 129 LYS A CA 1
ATOM 1019 C C . LYS A 1 129 ? -7.137 -41.938 1.652 1 49.12 129 LYS A C 1
ATOM 1021 O O . LYS A 1 129 ? -6.617 -42.594 0.735 1 49.12 129 LYS A O 1
ATOM 1026 N N . LEU A 1 130 ? -6.406 -41.906 2.738 1 35.41 130 LEU A N 1
ATOM 1027 C CA . LEU A 1 130 ? -5.945 -43.219 3.164 1 35.41 130 LEU A CA 1
ATOM 1028 C C . LEU A 1 130 ? -7.109 -44.062 3.668 1 35.41 130 LEU A C 1
ATOM 1030 O O . LEU A 1 130 ? -8.008 -43.531 4.34 1 35.41 130 LEU A O 1
ATOM 1034 N N . MET B 1 1 ? 9.203 28.094 -3.057 1 41.06 1 MET B N 1
ATOM 1035 C CA . MET B 1 1 ? 9.938 26.844 -3.229 1 41.06 1 MET B CA 1
ATOM 1036 C C . MET B 1 1 ? 9.398 26.062 -4.418 1 41.06 1 MET B C 1
ATOM 1038 O O . MET B 1 1 ? 8.195 25.828 -4.52 1 41.06 1 MET B O 1
ATOM 1042 N N . GLU B 1 2 ? 10.023 26.188 -5.52 1 48.97 2 GLU B N 1
ATOM 1043 C CA . GLU B 1 2 ? 9.672 25.656 -6.832 1 48.97 2 GLU B CA 1
ATOM 1044 C C . GLU B 1 2 ? 9.188 24.203 -6.73 1 48.97 2 GLU B C 1
ATOM 1046 O O . GLU B 1 2 ? 9.758 23.406 -5.984 1 48.97 2 GLU B O 1
ATOM 1051 N N . ALA B 1 3 ? 7.941 23.953 -6.848 1 59.75 3 ALA B N 1
ATOM 1052 C CA . ALA B 1 3 ? 7.281 22.656 -6.75 1 59.75 3 ALA B CA 1
ATOM 1053 C C . ALA B 1 3 ? 8.07 21.578 -7.496 1 59.75 3 ALA B C 1
ATOM 1055 O O . ALA B 1 3 ? 8.094 21.562 -8.727 1 59.75 3 ALA B O 1
ATOM 1056 N N . GLN B 1 4 ? 9.453 21.359 -7.098 1 77.5 4 GLN B N 1
ATOM 1057 C CA . GLN B 1 4 ? 10.211 20.328 -7.809 1 77.5 4 GLN B CA 1
ATOM 1058 C C . GLN B 1 4 ? 9.383 19.062 -7.984 1 77.5 4 GLN B C 1
ATOM 1060 O O . GLN B 1 4 ? 8.555 18.734 -7.129 1 77.5 4 GLN B O 1
ATOM 1065 N N . ILE B 1 5 ? 9.344 18.688 -9.258 1 89.38 5 ILE B N 1
ATOM 1066 C CA . ILE B 1 5 ? 8.641 17.453 -9.602 1 89.38 5 ILE B CA 1
ATOM 1067 C C . ILE B 1 5 ? 9.266 16.281 -8.852 1 89.38 5 ILE B C 1
ATOM 1069 O O . ILE B 1 5 ? 10.469 16.047 -8.938 1 89.38 5 ILE B O 1
ATOM 1073 N N . PRO B 1 6 ? 8.523 15.734 -7.992 1 92.88 6 PRO B N 1
ATOM 1074 C CA . PRO B 1 6 ? 9.086 14.586 -7.27 1 92.88 6 PRO B CA 1
ATOM 1075 C C . PRO B 1 6 ? 9.602 13.492 -8.203 1 92.88 6 PRO B C 1
ATOM 1077 O O . PRO B 1 6 ? 9.008 13.25 -9.258 1 92.88 6 PRO B O 1
ATOM 1080 N N . THR B 1 7 ? 10.695 12.938 -7.844 1 94.88 7 THR B N 1
ATOM 1081 C CA . THR B 1 7 ? 11.234 11.812 -8.602 1 94.88 7 THR B CA 1
ATOM 1082 C C . THR B 1 7 ? 10.375 10.562 -8.391 1 94.88 7 THR B C 1
ATOM 1084 O O . THR B 1 7 ? 9.602 10.492 -7.434 1 94.88 7 THR B O 1
ATOM 1087 N N . ASN B 1 8 ? 10.508 9.711 -9.391 1 96.31 8 ASN B N 1
ATOM 1088 C CA . ASN B 1 8 ? 9.82 8.43 -9.242 1 96.31 8 ASN B CA 1
ATOM 1089 C C . ASN B 1 8 ? 10.219 7.723 -7.953 1 96.31 8 ASN B C 1
ATOM 1091 O O . ASN B 1 8 ? 9.391 7.082 -7.309 1 96.31 8 ASN B O 1
ATOM 1095 N N . ALA B 1 9 ? 11.469 7.824 -7.586 1 97 9 ALA B N 1
ATOM 1096 C CA . ALA B 1 9 ? 11.961 7.195 -6.363 1 97 9 ALA B CA 1
ATOM 1097 C C . ALA B 1 9 ? 11.297 7.801 -5.133 1 97 9 ALA B C 1
ATOM 1099 O O . ALA B 1 9 ? 10.93 7.082 -4.199 1 97 9 ALA B O 1
ATOM 1100 N N . GLU B 1 10 ? 11.18 9.117 -5.148 1 97.75 10 GLU B N 1
ATOM 1101 C CA . GLU B 1 10 ? 10.531 9.797 -4.027 1 97.75 10 GLU B CA 1
ATOM 1102 C C . GLU B 1 10 ? 9.07 9.383 -3.9 1 97.75 10 GLU B C 1
ATOM 1104 O O . GLU B 1 10 ? 8.578 9.148 -2.795 1 97.75 10 GLU B O 1
ATOM 1109 N N . LEU B 1 11 ? 8.469 9.25 -5.031 1 98 11 LEU B N 1
ATOM 1110 C CA . LEU B 1 11 ? 7.07 8.844 -5.035 1 98 11 LEU B CA 1
ATOM 1111 C C . LEU B 1 11 ? 6.926 7.406 -4.547 1 98 11 LEU B C 1
ATOM 1113 O O . LEU B 1 11 ? 6.016 7.102 -3.771 1 98 11 LEU B O 1
ATOM 1117 N N . GLN B 1 12 ? 7.82 6.562 -4.965 1 98.44 12 GLN B N 1
ATOM 1118 C CA . GLN B 1 12 ? 7.773 5.18 -4.5 1 98.44 12 GLN B CA 1
ATOM 1119 C C . GLN B 1 12 ? 8.031 5.098 -2.996 1 98.44 12 GLN B C 1
ATOM 1121 O O . GLN B 1 12 ? 7.418 4.285 -2.299 1 98.44 12 GLN B O 1
ATOM 1126 N N . LYS B 1 13 ? 8.93 5.957 -2.525 1 98.56 13 LYS B N 1
ATOM 1127 C CA . LYS B 1 13 ? 9.203 5.969 -1.091 1 98.56 13 LYS B CA 1
ATOM 1128 C C . LYS B 1 13 ? 7.977 6.418 -0.302 1 98.56 13 LYS B C 1
ATOM 1130 O O . LYS B 1 13 ? 7.68 5.863 0.759 1 98.56 13 LYS B O 1
ATOM 1135 N N . ALA B 1 14 ? 7.258 7.348 -0.873 1 98.69 14 ALA B N 1
ATOM 1136 C CA . ALA B 1 14 ? 6.027 7.785 -0.223 1 98.69 14 ALA B CA 1
ATOM 1137 C C . ALA B 1 14 ? 4.988 6.668 -0.198 1 98.69 14 ALA B C 1
ATOM 1139 O O . ALA B 1 14 ? 4.324 6.449 0.817 1 98.69 14 ALA B O 1
ATOM 1140 N N . TRP B 1 15 ? 4.934 5.941 -1.303 1 98.38 15 TRP B N 1
ATOM 1141 C CA . TRP B 1 15 ? 4.004 4.82 -1.379 1 98.38 15 TRP B CA 1
ATOM 1142 C C . TRP B 1 15 ? 4.426 3.699 -0.436 1 98.38 15 TRP B C 1
ATOM 1144 O O . TRP B 1 15 ? 3.58 2.994 0.119 1 98.38 15 TRP B O 1
ATOM 1154 N N . HIS B 1 16 ? 5.668 3.562 -0.271 1 98.62 16 HIS B N 1
ATOM 1155 C CA . HIS B 1 16 ? 6.121 2.58 0.707 1 98.62 16 HIS B CA 1
ATOM 1156 C C . HIS 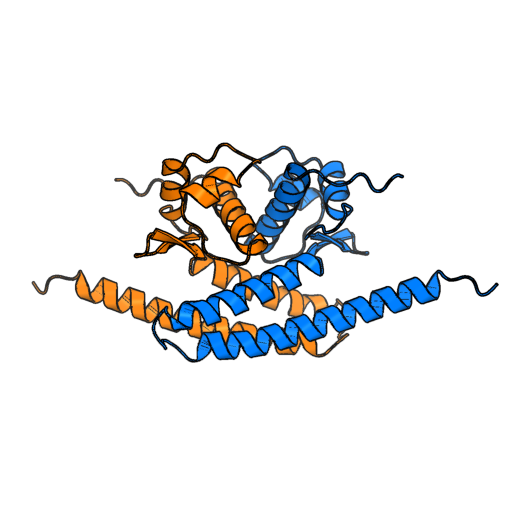B 1 16 ? 5.684 2.963 2.115 1 98.62 16 HIS B C 1
ATOM 1158 O O . HIS B 1 16 ? 5.238 2.107 2.885 1 98.62 16 HIS B O 1
ATOM 1164 N N . LEU B 1 17 ? 5.812 4.238 2.438 1 98.62 17 LEU B N 1
ATOM 1165 C CA . LEU B 1 17 ? 5.379 4.691 3.754 1 98.62 17 LEU B CA 1
ATOM 1166 C C . LEU B 1 17 ? 3.883 4.461 3.941 1 98.62 17 LEU B C 1
ATOM 1168 O O . LEU B 1 17 ? 3.436 4.105 5.035 1 98.62 17 LEU B O 1
ATOM 1172 N N . LEU B 1 18 ? 3.137 4.637 2.865 1 97.81 18 LEU B N 1
ATOM 1173 C CA . LEU B 1 18 ? 1.716 4.312 2.924 1 97.81 18 LEU B CA 1
ATOM 1174 C C . LEU B 1 18 ? 1.51 2.84 3.262 1 97.81 18 LEU B C 1
ATOM 1176 O O . LEU B 1 18 ? 0.623 2.496 4.047 1 97.81 18 LEU B O 1
ATOM 1180 N N . SER B 1 19 ? 2.357 1.997 2.662 1 98.12 19 SER B N 1
ATOM 1181 C CA . SER B 1 19 ? 2.191 0.568 2.908 1 98.12 19 SER B CA 1
ATOM 1182 C C . SER B 1 19 ? 2.473 0.223 4.367 1 98.12 19 SER B C 1
ATOM 1184 O O . SER B 1 19 ? 1.852 -0.682 4.93 1 98.12 19 SER B O 1
ATOM 1186 N N . LEU B 1 20 ? 3.391 0.985 5.012 1 97.75 20 LEU B N 1
ATOM 1187 C CA . LEU B 1 20 ? 3.631 0.783 6.434 1 97.75 20 LEU B CA 1
ATOM 1188 C C . LEU B 1 20 ? 2.404 1.171 7.254 1 97.75 20 LEU B C 1
ATOM 1190 O O . LEU B 1 20 ? 2.027 0.461 8.188 1 97.75 20 LEU B O 1
ATOM 1194 N N . LEU B 1 21 ? 1.727 2.23 6.883 1 96.19 21 LEU B N 1
ATOM 1195 C CA . LEU B 1 21 ? 0.505 2.666 7.551 1 96.19 21 LEU B CA 1
ATOM 1196 C C . LEU B 1 21 ? -0.592 1.614 7.418 1 96.19 21 LEU B C 1
ATOM 1198 O O . LEU B 1 21 ? -1.299 1.322 8.383 1 96.19 21 LEU B O 1
ATOM 1202 N N . LEU B 1 22 ? -0.637 1.065 6.242 1 94.19 22 LEU B N 1
ATOM 1203 C CA . LEU B 1 22 ? -1.651 0.048 5.984 1 94.19 22 LEU B CA 1
ATOM 1204 C C . LEU B 1 22 ? -1.407 -1.19 6.844 1 94.19 22 LEU B C 1
ATOM 1206 O O . LEU B 1 22 ? -2.355 -1.81 7.328 1 94.19 22 LEU B O 1
ATOM 1210 N N . ARG B 1 23 ? -0.196 -1.493 7.016 1 94.44 23 ARG B N 1
ATOM 1211 C CA . ARG B 1 23 ? 0.157 -2.662 7.812 1 94.44 23 ARG B CA 1
ATOM 1212 C C . ARG B 1 23 ? -0.164 -2.436 9.289 1 94.44 23 ARG B C 1
ATOM 1214 O O . ARG B 1 23 ? -0.633 -3.346 9.969 1 94.44 23 ARG B O 1
ATOM 1221 N N . ILE B 1 24 ? 0.059 -1.282 9.68 1 93.88 24 ILE B N 1
ATOM 1222 C CA . ILE B 1 24 ? -0.177 -0.932 11.078 1 93.88 24 ILE B CA 1
ATOM 1223 C C . ILE B 1 24 ? -1.666 -0.674 11.297 1 93.88 24 ILE B C 1
ATOM 1225 O O . ILE B 1 24 ? -2.178 -0.871 12.398 1 93.88 24 ILE B O 1
ATOM 1229 N N . ALA B 1 25 ? -2.361 -0.179 10.391 1 92.12 25 ALA B N 1
ATOM 1230 C CA . ALA B 1 25 ? -3.799 0.077 10.375 1 92.12 25 ALA B CA 1
ATOM 1231 C C . ALA B 1 25 ? -4.152 1.282 11.234 1 92.12 25 ALA B C 1
ATOM 1233 O O . ALA B 1 25 ? -5.234 1.334 11.828 1 92.12 25 ALA B O 1
ATOM 1234 N N . LEU B 1 26 ? -3.152 2.164 11.438 1 90.69 26 LEU B N 1
ATOM 1235 C CA . LEU B 1 26 ? -3.354 3.385 12.211 1 90.69 26 LEU B CA 1
ATOM 1236 C C . LEU B 1 26 ? -2.512 4.527 11.648 1 90.69 26 LEU B C 1
ATOM 1238 O O . LEU B 1 26 ? -1.469 4.289 11.031 1 90.69 26 LEU B O 1
ATOM 1242 N N . PRO B 1 27 ? -3.057 5.793 11.828 1 90.81 27 PRO B N 1
ATOM 1243 C CA . PRO B 1 27 ? -2.168 6.926 11.555 1 90.81 27 PRO B CA 1
ATOM 1244 C C . PRO B 1 27 ? -0.964 6.969 12.492 1 90.81 27 PRO B C 1
ATOM 1246 O O . PRO B 1 27 ? -1.047 6.5 13.633 1 90.81 27 PRO B O 1
ATOM 1249 N N . LEU B 1 28 ? 0.114 7.48 11.984 1 96.12 28 LEU B N 1
ATOM 1250 C CA . LEU B 1 28 ? 1.327 7.531 12.789 1 96.12 28 LEU B CA 1
ATOM 1251 C C . LEU B 1 28 ? 1.951 8.922 12.75 1 96.12 28 LEU B C 1
ATOM 1253 O O . LEU B 1 28 ? 1.741 9.672 11.789 1 96.12 28 LEU B O 1
ATOM 1257 N N . ARG B 1 29 ? 2.666 9.211 13.805 1 97.25 29 ARG B N 1
ATOM 1258 C CA . ARG B 1 29 ? 3.514 10.398 13.789 1 97.25 29 ARG B CA 1
ATOM 1259 C C . ARG B 1 29 ? 4.73 10.18 12.891 1 97.25 29 ARG B C 1
ATOM 1261 O O . ARG B 1 29 ? 5.152 9.047 12.672 1 97.25 29 ARG B O 1
ATOM 1268 N N . PRO B 1 30 ? 5.246 11.289 12.398 1 98 30 PRO B N 1
ATOM 1269 C CA . PRO B 1 30 ? 6.434 11.172 11.547 1 98 30 PRO B CA 1
ATOM 1270 C C . PRO B 1 30 ? 7.566 10.398 12.219 1 98 30 PRO B C 1
ATOM 1272 O O . PRO B 1 30 ? 8.242 9.602 11.57 1 98 30 PRO B O 1
ATOM 1275 N N . SER B 1 31 ? 7.746 10.562 13.477 1 98 31 SER B N 1
ATOM 1276 C CA . SER B 1 31 ? 8.82 9.875 14.188 1 98 31 SER B CA 1
ATOM 1277 C C . SER B 1 31 ? 8.578 8.367 14.227 1 98 31 SER B C 1
ATOM 1279 O O . SER B 1 31 ? 9.508 7.578 14.047 1 98 31 SER B O 1
ATOM 1281 N N . ASP B 1 32 ? 7.312 7.949 14.469 1 98 32 ASP B N 1
ATOM 1282 C CA . ASP B 1 32 ? 6.965 6.535 14.516 1 98 32 ASP B CA 1
ATOM 1283 C C . ASP B 1 32 ? 7.121 5.883 13.148 1 98 32 ASP B C 1
ATOM 1285 O O . ASP B 1 32 ? 7.664 4.777 13.039 1 98 32 ASP B O 1
ATOM 1289 N N . LEU B 1 33 ? 6.672 6.613 12.188 1 98 33 LEU B N 1
ATOM 1290 C CA . LEU B 1 33 ? 6.766 6.082 10.836 1 98 33 LEU B CA 1
ATOM 1291 C C . LEU B 1 33 ? 8.219 5.965 10.398 1 98 33 LEU B C 1
ATOM 1293 O O . LEU B 1 33 ? 8.617 4.961 9.797 1 98 33 LEU B O 1
ATOM 1297 N N . ALA B 1 34 ? 8.984 6.918 10.75 1 98.38 34 ALA B N 1
ATOM 1298 C CA . ALA B 1 34 ? 10.414 6.93 10.445 1 98.38 34 ALA B CA 1
ATOM 1299 C C . ALA B 1 34 ? 11.117 5.734 11.07 1 98.38 34 ALA B C 1
ATOM 1301 O O . ALA B 1 34 ? 11.953 5.09 10.43 1 98.38 34 ALA B O 1
ATOM 1302 N N . SER B 1 35 ? 10.766 5.379 12.234 1 98 35 SER B N 1
ATOM 1303 C CA . SER B 1 35 ? 11.438 4.309 12.969 1 98 35 SER B CA 1
ATOM 1304 C C . SER B 1 35 ? 11.039 2.938 12.43 1 98 35 SER B C 1
ATOM 1306 O O . SER B 1 35 ? 11.758 1.957 12.617 1 98 35 SER B O 1
ATOM 1308 N N . ARG B 1 36 ? 10.008 2.887 11.703 1 97.5 36 ARG B N 1
ATOM 1309 C CA . ARG B 1 36 ? 9.484 1.601 11.25 1 97.5 36 ARG B CA 1
ATOM 1310 C C . ARG B 1 36 ? 9.969 1.283 9.836 1 97.5 36 ARG B C 1
ATOM 1312 O O . ARG B 1 36 ? 9.859 0.143 9.375 1 97.5 36 ARG B O 1
ATOM 1319 N N . CYS B 1 37 ? 10.453 2.285 9.195 1 98.44 37 CYS B N 1
ATOM 1320 C CA . CYS B 1 37 ? 10.922 2.084 7.828 1 98.44 37 CYS B CA 1
ATOM 1321 C C . CYS B 1 37 ? 12.305 1.449 7.816 1 98.44 37 CYS B C 1
ATOM 1323 O O . CYS B 1 37 ? 13.266 2.023 8.344 1 98.44 37 CYS B O 1
ATOM 1325 N N . VAL B 1 38 ? 12.469 0.309 7.105 1 97.56 38 VAL B N 1
ATOM 1326 C CA . VAL B 1 38 ? 13.758 -0.372 7.176 1 97.56 38 VAL B CA 1
ATOM 1327 C C . VAL B 1 38 ? 14.344 -0.509 5.777 1 97.56 38 VAL B C 1
ATOM 1329 O O . VAL B 1 38 ? 15.523 -0.842 5.621 1 97.56 38 VAL B O 1
ATOM 1332 N N . ILE B 1 39 ? 13.57 -0.177 4.773 1 96.5 39 ILE B N 1
ATOM 1333 C CA . ILE B 1 39 ? 14.047 -0.464 3.422 1 96.5 39 ILE B CA 1
ATOM 1334 C C . ILE B 1 39 ? 14.82 0.736 2.883 1 96.5 39 ILE B C 1
ATOM 1336 O O . ILE B 1 39 ? 15.562 0.613 1.908 1 96.5 39 ILE B O 1
ATOM 1340 N N . PHE B 1 40 ? 14.664 1.891 3.498 1 96.88 40 PHE B N 1
ATOM 1341 C CA . PHE B 1 40 ? 15.461 3.07 3.193 1 96.88 40 PHE B CA 1
ATOM 1342 C C . PHE B 1 40 ? 15.555 3.988 4.406 1 96.88 40 PHE B C 1
ATOM 1344 O O . PHE B 1 40 ? 14.781 3.855 5.355 1 96.88 40 PHE B O 1
ATOM 1351 N N . LYS B 1 41 ? 16.516 4.781 4.367 1 96.62 41 LYS B N 1
ATOM 1352 C CA . LYS B 1 41 ? 16.656 5.75 5.449 1 96.62 41 LYS B CA 1
ATOM 1353 C C . LYS B 1 41 ? 15.547 6.797 5.395 1 96.62 41 LYS B C 1
ATOM 1355 O O . LYS B 1 41 ? 15.352 7.453 4.367 1 96.62 41 LYS B O 1
ATOM 1360 N N . ALA B 1 42 ? 14.82 6.855 6.48 1 97.88 42 ALA B N 1
ATOM 1361 C CA . ALA B 1 42 ? 13.672 7.754 6.516 1 97.88 42 ALA B CA 1
ATOM 1362 C C . ALA B 1 42 ? 13.734 8.68 7.727 1 97.88 42 ALA B C 1
ATOM 1364 O O . ALA B 1 42 ? 12.914 8.57 8.641 1 97.88 42 ALA B O 1
ATOM 1365 N N . PRO B 1 43 ? 14.68 9.672 7.645 1 98.31 43 PRO B N 1
ATOM 1366 C CA . PRO B 1 43 ? 14.641 10.633 8.75 1 98.31 43 PRO B CA 1
ATOM 1367 C C . PRO B 1 43 ? 13.312 11.367 8.852 1 98.31 43 PRO B C 1
ATOM 1369 O O . PRO B 1 43 ? 12.594 11.484 7.859 1 98.31 43 PRO B O 1
ATOM 1372 N N . ILE B 1 44 ? 13.078 11.867 10 1 98 44 ILE B N 1
ATOM 1373 C CA . ILE B 1 44 ? 11.781 12.461 10.312 1 98 44 ILE B CA 1
ATOM 1374 C C . ILE B 1 44 ? 11.484 13.594 9.328 1 98 44 ILE B C 1
ATOM 1376 O O . ILE B 1 44 ? 10.359 13.711 8.844 1 98 44 ILE B O 1
ATOM 1380 N N . ASP B 1 45 ? 12.453 14.406 9.047 1 97.06 45 ASP B N 1
ATOM 1381 C CA . ASP B 1 45 ? 12.25 15.531 8.133 1 97.06 45 ASP B CA 1
ATOM 1382 C C . ASP B 1 45 ? 11.961 15.039 6.719 1 97.06 45 ASP B C 1
ATOM 1384 O O . ASP B 1 45 ? 11.227 15.688 5.969 1 97.06 45 ASP B O 1
ATOM 1388 N N . TYR B 1 46 ? 12.594 13.93 6.359 1 97.94 46 TYR B N 1
ATOM 1389 C CA . TYR B 1 46 ? 12.352 13.352 5.043 1 97.94 46 TYR B CA 1
ATOM 1390 C C . TYR B 1 46 ? 10.938 12.797 4.945 1 97.94 46 TYR B C 1
ATOM 1392 O O . TYR B 1 46 ? 10.289 12.914 3.904 1 97.94 46 TYR B O 1
ATOM 1400 N N . VAL B 1 47 ? 10.461 12.18 6.023 1 98.5 47 VAL B N 1
ATOM 1401 C CA . VAL B 1 47 ? 9.094 11.68 6.07 1 98.5 47 VAL B CA 1
ATOM 1402 C C . VAL B 1 47 ? 8.117 12.844 5.887 1 98.5 47 VAL B C 1
ATOM 1404 O O . VAL B 1 47 ? 7.168 12.75 5.102 1 98.5 47 VAL B O 1
ATOM 1407 N N . ALA B 1 48 ? 8.398 13.922 6.559 1 96.88 48 ALA B N 1
ATOM 1408 C CA . ALA B 1 48 ? 7.566 15.109 6.43 1 96.88 48 ALA B CA 1
ATOM 1409 C C . ALA B 1 48 ? 7.605 15.656 5.004 1 96.88 48 ALA B C 1
ATOM 1411 O O . ALA B 1 48 ? 6.582 16.078 4.465 1 96.88 48 ALA B O 1
ATOM 1412 N N . TYR B 1 49 ? 8.719 15.656 4.434 1 97.25 49 TYR B N 1
ATOM 1413 C CA . TYR B 1 49 ? 8.883 16.094 3.055 1 97.25 49 TYR B CA 1
ATOM 1414 C C . TYR B 1 49 ? 8.055 15.242 2.102 1 97.25 49 TYR B C 1
ATOM 1416 O O . TYR B 1 49 ? 7.371 15.766 1.223 1 97.25 49 TYR B O 1
ATOM 1424 N N . LEU B 1 50 ? 8.117 13.914 2.297 1 97.94 50 LEU B N 1
ATOM 1425 C CA . LEU B 1 50 ? 7.379 13.008 1.429 1 97.94 50 LEU B CA 1
ATOM 1426 C C . LEU B 1 50 ? 5.879 13.242 1.538 1 97.94 50 LEU B C 1
ATOM 1428 O O . LEU B 1 50 ? 5.141 13.023 0.576 1 97.94 50 LEU B O 1
ATOM 1432 N N . CYS B 1 51 ? 5.445 13.711 2.668 1 96.81 51 CYS B N 1
ATOM 1433 C CA . CYS B 1 51 ? 4.035 14.039 2.854 1 96.81 51 CYS B CA 1
ATOM 1434 C C . CYS B 1 51 ? 3.654 15.273 2.047 1 96.81 51 CYS B C 1
ATOM 1436 O O . CYS B 1 51 ? 2.473 15.516 1.788 1 96.81 51 CYS B O 1
ATOM 1438 N N . SER B 1 52 ? 4.664 16 1.669 1 94.75 52 SER B N 1
ATOM 1439 C CA . SER B 1 52 ? 4.398 17.312 1.081 1 94.75 52 SER B CA 1
ATOM 1440 C C . SER B 1 52 ? 4.609 17.297 -0.429 1 94.75 52 SER B C 1
ATOM 1442 O O . SER B 1 52 ? 4.301 18.266 -1.117 1 94.75 52 SER B O 1
ATOM 1444 N N . ILE B 1 53 ? 5.137 16.219 -0.987 1 96.19 53 ILE B N 1
ATOM 1445 C CA . ILE B 1 53 ? 5.383 16.203 -2.424 1 96.19 53 ILE B CA 1
ATOM 1446 C C . ILE B 1 53 ? 4.055 16.125 -3.176 1 96.19 53 ILE B C 1
ATOM 1448 O O . ILE B 1 53 ? 3.061 15.625 -2.648 1 96.19 53 ILE B O 1
ATOM 1452 N N . PRO B 1 54 ? 4.055 16.656 -4.391 1 93.25 54 PRO B N 1
ATOM 1453 C CA . PRO B 1 54 ? 2.836 16.578 -5.199 1 93.25 54 PRO B CA 1
ATOM 1454 C C . PRO B 1 54 ? 2.387 15.141 -5.441 1 93.25 54 PRO B C 1
ATOM 1456 O O . PRO B 1 54 ? 3.211 14.273 -5.746 1 93.25 54 PRO B O 1
ATOM 1459 N N . ASN B 1 55 ? 1.082 14.875 -5.262 1 92.38 55 ASN B N 1
ATOM 1460 C CA . ASN B 1 55 ? 0.471 13.57 -5.52 1 92.38 55 ASN B CA 1
ATOM 1461 C C . AS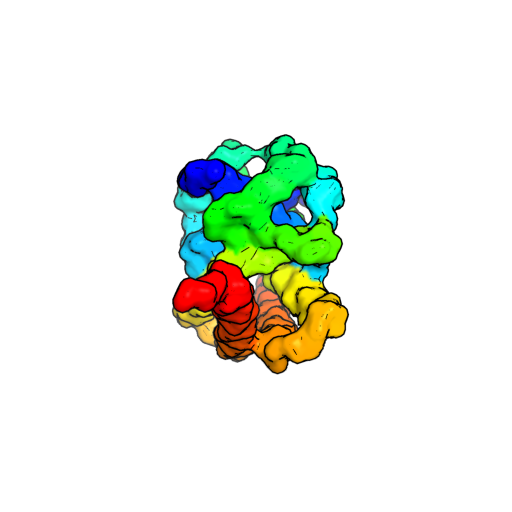N B 1 55 ? 0.98 12.516 -4.547 1 92.38 55 ASN B C 1
ATOM 1463 O O . ASN B 1 55 ? 1.067 11.336 -4.898 1 92.38 55 ASN B O 1
ATOM 1467 N N . SER B 1 56 ? 1.405 13.062 -3.377 1 96.62 56 SER B N 1
ATOM 1468 C CA . SER B 1 56 ? 1.805 12.102 -2.354 1 96.62 56 SER B CA 1
ATOM 1469 C C . SER B 1 56 ? 0.616 11.273 -1.879 1 96.62 56 SER B C 1
ATOM 1471 O O . SER B 1 56 ? -0.479 11.805 -1.683 1 96.62 56 SER B O 1
ATOM 1473 N N . PRO B 1 57 ? 0.846 9.992 -1.67 1 96.44 57 PRO B N 1
ATOM 1474 C CA . PRO B 1 57 ? -0.236 9.156 -1.145 1 96.44 57 PRO B CA 1
ATOM 1475 C C . PRO B 1 57 ? -0.439 9.328 0.359 1 96.44 57 PRO B C 1
ATOM 1477 O O . PRO B 1 57 ? -1.346 8.727 0.938 1 96.44 57 PRO B O 1
ATOM 1480 N N . ILE B 1 58 ? 0.42 10.109 0.997 1 96.75 58 ILE B N 1
ATOM 1481 C CA . ILE B 1 58 ? 0.305 10.359 2.428 1 96.75 58 ILE B CA 1
ATOM 1482 C C . ILE B 1 58 ? 0.266 11.867 2.684 1 96.75 58 ILE B C 1
ATOM 1484 O O . ILE B 1 58 ? 0.689 12.656 1.837 1 96.75 58 ILE B O 1
ATOM 1488 N N . CYS B 1 59 ? -0.27 12.211 3.793 1 93.44 59 CYS B N 1
ATOM 1489 C CA . CYS B 1 59 ? -0.331 13.617 4.172 1 93.44 59 CYS B CA 1
ATOM 1490 C C . CYS B 1 59 ? -0.242 13.773 5.688 1 93.44 59 CYS B C 1
ATOM 1492 O O . CYS B 1 59 ? -0.558 12.852 6.434 1 93.44 59 CYS B O 1
ATOM 1494 N N . LEU B 1 60 ? 0.284 14.898 6.012 1 92.56 60 LEU B N 1
ATOM 1495 C CA . LEU B 1 60 ? 0.388 15.266 7.422 1 92.56 60 LEU B CA 1
ATOM 1496 C C . LEU B 1 60 ? -0.833 16.062 7.867 1 92.56 60 LEU B C 1
ATOM 1498 O O . LEU B 1 60 ? -1.136 17.109 7.301 1 92.56 60 LEU B O 1
ATOM 1502 N N . THR B 1 61 ? -1.509 15.469 8.852 1 87.19 61 THR B N 1
ATOM 1503 C CA . THR B 1 61 ? -2.695 16.141 9.359 1 87.19 61 THR B CA 1
ATOM 1504 C C . THR B 1 61 ? -2.311 17.25 10.344 1 87.19 61 THR B C 1
ATOM 1506 O O . THR B 1 61 ? -1.146 17.359 10.734 1 87.19 61 THR B O 1
ATOM 1509 N N . GLY B 1 62 ? -3.363 18.078 10.656 1 83.94 62 GLY B N 1
ATOM 1510 C CA . GLY B 1 62 ? -3.156 19.125 11.633 1 83.94 62 GLY B CA 1
ATOM 1511 C C . GLY B 1 62 ? -2.695 18.609 12.977 1 83.94 62 GLY B C 1
ATOM 1512 O O . GLY B 1 62 ? -1.978 19.312 13.703 1 83.94 62 GLY B O 1
ATOM 1513 N N . ASP B 1 63 ? -3.088 17.391 13.336 1 85.75 63 ASP B N 1
ATOM 1514 C CA . ASP B 1 63 ? -2.711 16.766 14.602 1 85.75 63 ASP B CA 1
ATOM 1515 C C . ASP B 1 63 ? -1.348 16.078 14.492 1 85.75 63 ASP B C 1
ATOM 1517 O O . ASP B 1 63 ? -0.985 15.266 15.344 1 85.75 63 ASP B O 1
ATOM 1521 N N . LEU B 1 64 ? -0.684 16.281 13.406 1 91.44 64 LEU B N 1
ATOM 1522 C CA . LEU B 1 64 ? 0.675 15.812 13.164 1 91.44 64 LEU B CA 1
ATOM 1523 C C . LEU B 1 64 ? 0.7 14.297 13.008 1 91.44 64 LEU B C 1
ATOM 1525 O O . LEU B 1 64 ? 1.628 13.633 13.477 1 91.44 64 LEU B O 1
ATOM 1529 N N . LEU B 1 65 ? -0.377 13.82 12.5 1 93 65 LEU B N 1
ATOM 1530 C CA . LEU B 1 65 ? -0.436 12.406 12.125 1 93 65 LEU B CA 1
ATOM 1531 C C . LEU B 1 65 ? -0.366 12.25 10.609 1 93 65 LEU B C 1
ATOM 1533 O O . LEU B 1 65 ? -0.864 13.102 9.867 1 93 65 LEU B O 1
ATOM 1537 N N . ILE B 1 66 ? 0.289 11.258 10.25 1 95.44 66 ILE B N 1
ATOM 1538 C CA . ILE B 1 66 ? 0.35 10.938 8.828 1 95.44 66 ILE B CA 1
ATOM 1539 C C . ILE B 1 66 ? -0.794 10 8.461 1 95.44 66 ILE B C 1
ATOM 1541 O O . ILE B 1 66 ? -1.01 8.984 9.125 1 95.44 66 ILE B O 1
ATOM 1545 N N . THR B 1 67 ? -1.517 10.367 7.477 1 89.69 67 THR B N 1
ATOM 1546 C CA . THR B 1 67 ? -2.66 9.609 6.984 1 89.69 67 THR B CA 1
ATOM 1547 C C . THR B 1 67 ? -2.623 9.5 5.461 1 89.69 67 THR B C 1
ATOM 1549 O O . THR B 1 67 ? -1.863 10.211 4.801 1 89.69 67 THR B O 1
ATOM 1552 N N . PRO B 1 68 ? -3.369 8.555 4.973 1 90.38 68 PRO B N 1
ATOM 1553 C CA . PRO B 1 68 ? -3.475 8.5 3.514 1 90.38 68 PRO B CA 1
ATOM 1554 C C . PRO B 1 68 ? -4.086 9.773 2.918 1 90.38 68 PRO B C 1
ATOM 1556 O O . PRO B 1 68 ? -4.992 10.359 3.51 1 90.38 68 PRO B O 1
ATOM 1559 N N . SER B 1 69 ? -3.521 10.188 1.852 1 86.88 69 SER B N 1
ATOM 1560 C CA . SER B 1 69 ? -4.102 11.305 1.107 1 86.88 69 SER B CA 1
ATOM 1561 C C . SER B 1 69 ? -5.219 10.828 0.186 1 86.88 69 SER B C 1
ATOM 1563 O O . SER B 1 69 ? -5.496 9.633 0.102 1 86.88 69 SER B O 1
ATOM 1565 N N . VAL B 1 70 ? -5.801 11.773 -0.54 1 81.06 70 VAL B N 1
ATOM 1566 C CA . VAL B 1 70 ? -6.855 11.453 -1.495 1 81.06 70 VAL B CA 1
ATOM 1567 C C . VAL B 1 70 ? -6.293 10.578 -2.615 1 81.06 70 VAL B C 1
ATOM 1569 O O . VAL B 1 70 ? -6.98 9.695 -3.125 1 81.06 70 VAL B O 1
ATOM 1572 N N . VAL B 1 71 ? -5.066 10.781 -2.91 1 88.62 71 VAL B N 1
ATOM 1573 C CA . VAL B 1 71 ? -4.402 10.031 -3.969 1 88.62 71 VAL B CA 1
ATOM 1574 C C . VAL B 1 71 ? -4.422 8.539 -3.633 1 88.62 71 VAL B C 1
ATOM 1576 O O . VAL B 1 71 ? -4.703 7.707 -4.5 1 88.62 71 VAL B O 1
ATOM 1579 N N . ALA B 1 72 ? -4.141 8.219 -2.408 1 89.38 72 ALA B N 1
ATOM 1580 C CA . ALA B 1 72 ? -4.141 6.828 -1.963 1 89.38 72 ALA B CA 1
ATOM 1581 C C . ALA B 1 72 ? -5.531 6.211 -2.092 1 89.38 72 ALA B C 1
ATOM 1583 O O . ALA B 1 72 ? -5.676 5.086 -2.57 1 89.38 72 ALA B O 1
ATOM 1584 N N . PHE B 1 73 ? -6.52 6.961 -1.812 1 79.56 73 PHE B N 1
ATOM 1585 C CA . PHE B 1 73 ? -7.887 6.457 -1.849 1 79.56 73 PHE B CA 1
ATOM 1586 C C . PHE B 1 73 ? -8.336 6.219 -3.285 1 79.56 73 PHE B C 1
ATOM 1588 O O . PHE B 1 73 ? -8.977 5.203 -3.58 1 79.56 73 PHE B O 1
ATOM 1595 N N . VAL B 1 74 ? -8.023 7.117 -4.051 1 82.12 74 VAL B N 1
ATOM 1596 C CA . VAL B 1 74 ? -8.383 6.977 -5.457 1 82.12 74 VAL B CA 1
ATOM 1597 C C . VAL B 1 74 ? -7.688 5.754 -6.051 1 82.12 74 VAL B C 1
ATOM 1599 O O . VAL B 1 74 ? -8.305 4.969 -6.777 1 82.12 74 VAL B O 1
ATOM 1602 N N . ALA B 1 75 ? -6.449 5.613 -5.746 1 86.75 75 ALA B N 1
ATOM 1603 C CA . ALA B 1 75 ? -5.691 4.465 -6.234 1 86.75 75 ALA B CA 1
ATOM 1604 C C . ALA B 1 75 ? -6.297 3.156 -5.738 1 86.75 75 ALA B C 1
ATOM 1606 O O . ALA B 1 75 ? -6.414 2.189 -6.496 1 86.75 75 ALA B O 1
ATOM 1607 N N . PHE B 1 76 ? -6.699 3.168 -4.52 1 83.62 76 PHE B N 1
ATOM 1608 C CA . PHE B 1 76 ? -7.324 1.986 -3.936 1 83.62 76 PHE B CA 1
ATOM 1609 C C . PHE B 1 76 ? -8.633 1.661 -4.645 1 83.62 76 PHE B C 1
ATOM 1611 O O . PHE B 1 76 ? -8.891 0.505 -4.992 1 83.62 76 PHE B O 1
ATOM 1618 N N . ARG B 1 77 ? -9.414 2.58 -4.848 1 75.62 77 ARG B N 1
ATOM 1619 C CA . ARG B 1 77 ? -10.695 2.396 -5.516 1 75.62 77 ARG B CA 1
ATOM 1620 C C . ARG B 1 77 ? -10.508 1.86 -6.93 1 75.62 77 ARG B C 1
ATOM 1622 O O . ARG B 1 77 ? -11.203 0.933 -7.348 1 75.62 77 ARG B O 1
ATOM 1629 N N . LYS B 1 78 ? -9.648 2.496 -7.551 1 82.94 78 LYS B N 1
ATOM 1630 C CA . LYS B 1 78 ? -9.375 2.059 -8.914 1 82.94 78 LYS B CA 1
ATOM 1631 C C . LYS B 1 78 ? -8.906 0.604 -8.945 1 82.94 78 LYS B C 1
ATOM 1633 O O . LYS B 1 78 ? -9.344 -0.177 -9.789 1 82.94 78 LYS B O 1
ATOM 1638 N N . PHE B 1 79 ? -8.086 0.295 -8.047 1 83.06 79 PHE B N 1
ATOM 1639 C CA . PHE B 1 79 ? -7.555 -1.061 -7.98 1 83.06 79 PHE B CA 1
ATOM 1640 C C . PHE B 1 79 ? -8.672 -2.068 -7.723 1 83.06 79 PHE B C 1
ATOM 1642 O O . PHE B 1 79 ? -8.75 -3.098 -8.398 1 83.06 79 PHE B O 1
ATOM 1649 N N . VAL B 1 80 ? -9.445 -1.765 -6.828 1 75.44 80 VAL B N 1
ATOM 1650 C CA . VAL B 1 80 ? -10.531 -2.664 -6.465 1 75.44 80 VAL B CA 1
ATOM 1651 C C . VAL B 1 80 ? -11.508 -2.791 -7.629 1 75.44 80 VAL B C 1
ATOM 1653 O O . VAL B 1 80 ? -11.984 -3.887 -7.934 1 75.44 80 VAL B O 1
ATOM 1656 N N . SER B 1 81 ? -11.766 -1.729 -8.242 1 76 81 SER B N 1
ATOM 1657 C CA . SER B 1 81 ? -12.656 -1.749 -9.398 1 76 81 SER B CA 1
ATOM 1658 C C . SER B 1 81 ? -12.094 -2.625 -10.508 1 76 81 SER B C 1
ATOM 1660 O O . SER B 1 81 ? -12.812 -3.426 -11.102 1 76 81 SER B O 1
ATOM 1662 N N . ASN B 1 82 ? -10.836 -2.469 -10.727 1 79.25 82 ASN B N 1
ATOM 1663 C CA . ASN B 1 82 ? -10.18 -3.238 -11.773 1 79.25 82 ASN B CA 1
ATOM 1664 C C . ASN B 1 82 ? -10.125 -4.723 -11.43 1 79.25 82 ASN B C 1
ATOM 1666 O O . ASN B 1 82 ? -10.242 -5.578 -12.312 1 79.25 82 ASN B O 1
ATOM 1670 N N . LEU B 1 83 ? -9.914 -4.949 -10.188 1 71.44 83 LEU B N 1
ATOM 1671 C CA . LEU B 1 83 ? -9.883 -6.336 -9.734 1 71.44 83 LEU B CA 1
ATOM 1672 C C . LEU B 1 83 ? -11.234 -7.004 -9.938 1 71.44 83 LEU B C 1
ATOM 1674 O O . LEU B 1 83 ? -11.305 -8.18 -10.312 1 71.44 83 LEU B O 1
ATOM 1678 N N . THR B 1 84 ? -12.172 -6.281 -9.711 1 65.81 84 THR B N 1
ATOM 1679 C CA . THR B 1 84 ? -13.531 -6.801 -9.867 1 65.81 84 THR B CA 1
ATOM 1680 C C . THR B 1 84 ? -13.859 -7.02 -11.344 1 65.81 84 THR B C 1
ATOM 1682 O O . THR B 1 84 ? -14.586 -7.953 -11.688 1 65.81 84 THR B O 1
ATOM 1685 N N . GLU B 1 85 ? -13.359 -6.199 -12.094 1 66.25 85 GLU B N 1
ATOM 1686 C CA . GLU B 1 85 ? -13.594 -6.336 -13.531 1 66.25 85 GLU B CA 1
ATOM 1687 C C . GLU B 1 85 ? -12.836 -7.531 -14.102 1 66.25 85 GLU B C 1
ATOM 1689 O O . GLU B 1 85 ? -13.344 -8.234 -14.977 1 66.25 85 GLU B O 1
ATOM 1694 N N . ILE B 1 86 ? -11.586 -7.562 -13.727 1 56.53 86 ILE B N 1
ATOM 1695 C CA . ILE B 1 86 ? -10.773 -8.688 -14.18 1 56.53 86 ILE B CA 1
ATOM 1696 C C . ILE B 1 86 ? -11.32 -9.992 -13.602 1 56.53 86 ILE B C 1
ATOM 1698 O O . ILE B 1 86 ? -11.32 -11.023 -14.273 1 56.53 86 ILE B O 1
ATOM 1702 N N . ASP B 1 87 ? -11.422 -9.961 -12.406 1 52.12 87 ASP B N 1
ATOM 1703 C CA . ASP B 1 87 ? -12.078 -11.141 -11.852 1 52.12 87 ASP B CA 1
ATOM 1704 C C . ASP B 1 87 ? -13.422 -11.398 -12.531 1 52.12 87 ASP B C 1
ATOM 1706 O O . ASP B 1 87 ? -14.102 -12.375 -12.227 1 52.12 87 ASP B O 1
ATOM 1710 N N . GLY B 1 88 ? -14.07 -10.547 -13.375 1 41.09 88 GLY B N 1
ATOM 1711 C CA . GLY B 1 88 ? -14.836 -11.383 -14.289 1 41.09 88 GLY B CA 1
ATOM 1712 C C . GLY B 1 88 ? -14.086 -12.625 -14.734 1 41.09 88 GLY B C 1
ATOM 1713 O O . GLY B 1 88 ? -14.695 -13.594 -15.18 1 41.09 88 GLY B O 1
ATOM 1714 N N . LEU B 1 89 ? -12.945 -12.586 -15.133 1 37.03 89 LEU B N 1
ATOM 1715 C CA . LEU B 1 89 ? -12.094 -13.75 -15.367 1 37.03 89 LEU B CA 1
ATOM 1716 C C . LEU B 1 89 ? -11.719 -14.422 -14.055 1 37.03 89 LEU B C 1
ATOM 1718 O O . LEU B 1 89 ? -11.164 -15.523 -14.055 1 37.03 89 LEU B O 1
ATOM 1722 N N . VAL B 1 90 ? -11.297 -13.75 -13.07 1 39 90 VAL B N 1
ATOM 1723 C CA . VAL B 1 90 ? -11.375 -14.602 -11.891 1 39 90 VAL B CA 1
ATOM 1724 C C . VAL B 1 90 ? -12.797 -15.125 -11.719 1 39 90 VAL B C 1
ATOM 1726 O O . VAL B 1 90 ? -13.766 -14.375 -11.852 1 39 90 VAL B O 1
ATOM 1729 N N . PRO B 1 91 ? -13.133 -16.266 -12.148 1 34.69 91 PRO B N 1
ATOM 1730 C CA . PRO B 1 91 ? -14.523 -16.75 -12.102 1 34.69 91 PRO B CA 1
ATOM 1731 C C . PRO B 1 91 ? -15.375 -15.953 -11.109 1 34.69 91 PRO B C 1
ATOM 1733 O O . PRO B 1 91 ? -14.852 -15.406 -10.141 1 34.69 91 PRO B O 1
ATOM 1736 N N . ARG B 1 92 ? -16.672 -15.266 -11.555 1 36.91 92 ARG B N 1
ATOM 1737 C CA . ARG B 1 92 ? -17.797 -14.836 -10.719 1 36.91 92 ARG B CA 1
ATOM 1738 C C . ARG B 1 92 ? -17.719 -15.469 -9.336 1 36.91 92 ARG B C 1
ATOM 1740 O O . ARG B 1 92 ? -18.625 -16.188 -8.922 1 36.91 92 ARG B O 1
ATOM 1747 N N . VAL B 1 93 ? -16.828 -16.031 -9.102 1 34.66 93 VAL B N 1
ATOM 1748 C CA . VAL B 1 93 ? -17.016 -16.672 -7.812 1 34.66 93 VAL B CA 1
ATOM 1749 C C . VAL B 1 93 ? -17.594 -15.68 -6.812 1 34.66 93 VAL B C 1
ATOM 1751 O O . VAL B 1 93 ? -17.438 -14.469 -6.977 1 34.66 93 VAL B O 1
ATOM 1754 N N . GLY B 1 94 ? -17.328 -15.461 -5.387 1 34.22 94 GLY B N 1
ATOM 1755 C CA . GLY B 1 94 ? -18.406 -15.008 -4.504 1 34.22 94 GLY B CA 1
ATOM 1756 C C . GLY B 1 94 ? -18.703 -13.531 -4.641 1 34.22 94 GLY B C 1
ATOM 1757 O O . GLY B 1 94 ? -17.859 -12.766 -5.121 1 34.22 94 GLY B O 1
ATOM 1758 N N . LEU B 1 95 ? -20.031 -12.922 -4.754 1 38.44 95 LEU B N 1
ATOM 1759 C CA . LEU B 1 95 ? -20.844 -11.742 -4.477 1 38.44 95 LEU B CA 1
ATOM 1760 C C . LEU B 1 95 ? -20.047 -10.711 -3.688 1 38.44 95 LEU B C 1
ATOM 1762 O O . LEU B 1 95 ? -20.516 -9.586 -3.486 1 38.44 95 LEU B O 1
ATOM 1766 N N . GLY B 1 96 ? -19.047 -11.125 -3.084 1 41.34 96 GLY B N 1
ATOM 1767 C CA . GLY B 1 96 ? -18.375 -10.273 -2.117 1 41.34 96 GLY B CA 1
ATOM 1768 C C . GLY B 1 96 ? -17.547 -9.18 -2.76 1 41.34 96 GLY B C 1
ATOM 1769 O O . GLY B 1 96 ? -17.531 -8.039 -2.291 1 41.34 96 GLY B O 1
ATOM 1770 N N . VAL B 1 97 ? -16.875 -9.445 -3.824 1 45.47 97 VAL B N 1
ATOM 1771 C CA . VAL B 1 97 ? -16.031 -8.43 -4.453 1 45.47 97 VAL B CA 1
ATOM 1772 C C . VAL B 1 97 ? -16.922 -7.344 -5.066 1 45.47 97 VAL B C 1
ATOM 1774 O O . VAL B 1 97 ? -16.609 -6.152 -4.965 1 45.47 97 VAL B O 1
ATOM 1777 N N . PHE B 1 98 ? -17.922 -7.875 -5.801 1 44.84 98 PHE B N 1
ATOM 1778 C CA . PHE B 1 98 ? -18.844 -6.914 -6.395 1 44.84 98 PHE B CA 1
ATOM 1779 C C . PHE B 1 98 ? -19.438 -6.004 -5.324 1 44.84 98 PHE B C 1
ATOM 1781 O O . PHE B 1 98 ? -19.562 -4.797 -5.527 1 44.84 98 PHE B O 1
ATOM 1788 N N . GLN B 1 99 ? -19.891 -6.652 -4.238 1 44.19 99 GLN B N 1
ATOM 1789 C CA . GLN B 1 99 ? -20.438 -5.848 -3.146 1 44.19 99 GLN B CA 1
ATOM 1790 C C . GLN B 1 99 ? -19.359 -4.961 -2.529 1 44.19 99 GLN B C 1
ATOM 1792 O O . GLN B 1 99 ? -19.656 -3.861 -2.053 1 44.19 99 GLN B O 1
ATOM 1797 N N . LEU B 1 100 ? -18.203 -5.441 -2.588 1 45.09 100 LEU B N 1
ATOM 1798 C CA . LEU B 1 100 ? -17.062 -4.652 -2.129 1 45.09 100 LEU B CA 1
ATOM 1799 C C . LEU B 1 100 ? -16.812 -3.463 -3.051 1 45.09 100 LEU B C 1
ATOM 1801 O O . LEU B 1 100 ? -16.547 -2.354 -2.584 1 45.09 100 LEU B O 1
ATOM 1805 N N . LYS B 1 101 ? -17 -3.826 -4.27 1 50.56 101 LYS B N 1
ATOM 1806 C CA . LYS B 1 101 ? -16.828 -2.779 -5.273 1 50.56 101 LYS B CA 1
ATOM 1807 C C . LYS B 1 101 ? -17.797 -1.622 -5.031 1 50.56 101 LYS B C 1
ATOM 1809 O O . LYS B 1 101 ? -17.391 -0.459 -5.023 1 50.56 101 LYS B O 1
ATOM 1814 N N . ARG B 1 102 ? -19.016 -2.021 -5.062 1 48.31 102 ARG B N 1
ATOM 1815 C CA . ARG B 1 102 ? -20.047 -0.995 -4.945 1 48.31 102 ARG B CA 1
ATOM 1816 C C . ARG B 1 102 ? -19.875 -0.196 -3.658 1 48.31 102 ARG B C 1
ATOM 1818 O O . ARG B 1 102 ? -19.969 1.033 -3.668 1 48.31 102 ARG B O 1
ATOM 1825 N N . SER B 1 103 ? -19.562 -0.872 -2.701 1 46.47 103 SER B N 1
ATOM 1826 C CA . SER B 1 103 ? -19.391 -0.22 -1.406 1 46.47 103 SER B CA 1
ATOM 1827 C C . SER B 1 103 ? -18.141 0.647 -1.381 1 46.47 103 SER B C 1
ATOM 1829 O O . SER B 1 103 ? -18.156 1.756 -0.842 1 46.47 103 SER B O 1
ATOM 1831 N N . TRP B 1 104 ? -17.156 0.259 -2.062 1 51.41 104 TRP B N 1
ATOM 1832 C CA . TRP B 1 104 ? -15.906 1.007 -2.174 1 51.41 104 TRP B CA 1
ATOM 1833 C C . TRP B 1 104 ? -16.109 2.266 -3.014 1 51.41 104 TRP B C 1
ATOM 1835 O O . TRP B 1 104 ? -15.641 3.346 -2.641 1 51.41 104 TRP B O 1
ATOM 1845 N N . GLU B 1 105 ? -16.688 2.051 -4.082 1 52.56 105 GLU B N 1
ATOM 1846 C CA . GLU B 1 105 ? -16.953 3.184 -4.961 1 52.56 105 GLU B CA 1
ATOM 1847 C C . GLU B 1 105 ? -17.75 4.27 -4.238 1 52.56 105 GLU B C 1
ATOM 1849 O O . GLU B 1 105 ? -17.453 5.461 -4.375 1 52.56 105 GLU B O 1
ATOM 1854 N N . ASP B 1 106 ? -18.625 3.859 -3.562 1 49.91 106 ASP B N 1
ATOM 1855 C CA . ASP B 1 106 ? -19.469 4.801 -2.828 1 49.91 106 ASP B CA 1
ATOM 1856 C C . ASP B 1 106 ? -18.688 5.488 -1.717 1 49.91 106 ASP B C 1
ATOM 1858 O O . ASP B 1 106 ? -18.828 6.695 -1.505 1 49.91 106 ASP B O 1
ATOM 1862 N N . ASP B 1 107 ? -17.906 4.762 -1.167 1 48.69 107 ASP B N 1
ATOM 1863 C CA . ASP B 1 107 ? -17.094 5.324 -0.089 1 48.69 107 ASP B CA 1
ATOM 1864 C C . ASP B 1 107 ? -16.047 6.289 -0.636 1 48.69 107 ASP B C 1
ATOM 1866 O O . ASP B 1 107 ? -15.836 7.363 -0.073 1 48.69 107 ASP B O 1
ATOM 1870 N N . VAL B 1 108 ? -15.406 5.871 -1.633 1 51.28 108 VAL B N 1
ATOM 1871 C CA . VAL B 1 108 ? -14.414 6.703 -2.303 1 51.28 108 VAL B CA 1
ATOM 1872 C C . VAL B 1 108 ? -15.07 7.988 -2.801 1 51.28 108 VAL B C 1
ATOM 1874 O O . VAL B 1 108 ? -14.516 9.078 -2.641 1 51.28 108 VAL B O 1
ATOM 1877 N N . ARG B 1 109 ? -16.109 7.801 -3.342 1 52.94 109 ARG B N 1
ATOM 1878 C CA . ARG B 1 109 ? -16.844 8.969 -3.807 1 52.94 109 ARG B CA 1
ATOM 1879 C C . ARG B 1 109 ? -17.203 9.891 -2.645 1 52.94 109 ARG B C 1
ATOM 1881 O O . ARG B 1 109 ? -17.062 11.109 -2.754 1 52.94 109 ARG B O 1
ATOM 1888 N N . SER B 1 110 ? -17.672 9.344 -1.717 1 49.75 110 SER B N 1
ATOM 1889 C CA . SER B 1 110 ? -18.016 10.125 -0.535 1 49.75 110 SER B CA 1
ATOM 1890 C C . SER B 1 110 ? -16.797 10.812 0.054 1 49.75 110 SER B C 1
ATOM 1892 O O . SER B 1 110 ? -16.859 11.984 0.443 1 49.75 110 SER B O 1
ATOM 1894 N N . TYR B 1 111 ? -15.773 10.172 0.006 1 46.22 111 TYR B N 1
ATOM 1895 C CA . TYR B 1 111 ? -14.516 10.734 0.5 1 46.22 111 TYR B CA 1
ATOM 1896 C C . TYR B 1 111 ? -14.047 11.875 -0.387 1 46.22 111 TYR B C 1
ATOM 1898 O O . TYR B 1 111 ? -13.703 12.953 0.107 1 46.22 111 TYR B O 1
ATOM 1906 N N . CYS B 1 112 ? -13.906 11.555 -1.618 1 49.12 112 CYS B N 1
ATOM 1907 C CA . CYS B 1 112 ? -13.516 12.57 -2.588 1 49.12 112 CYS B CA 1
ATOM 1908 C C . CYS B 1 112 ? -14.414 13.797 -2.482 1 49.12 112 CYS B C 1
ATOM 1910 O O . CYS B 1 112 ? -13.938 14.93 -2.549 1 49.12 112 CYS B O 1
ATOM 1912 N N . ARG B 1 113 ? -15.602 13.609 -2.299 1 50.69 113 ARG B N 1
ATOM 1913 C CA . ARG B 1 113 ? -16.562 14.711 -2.186 1 50.69 113 ARG B CA 1
ATOM 1914 C C . ARG B 1 113 ? -16.297 15.531 -0.928 1 50.69 113 ARG B C 1
ATOM 1916 O O . ARG B 1 113 ? -16.328 16.766 -0.967 1 50.69 113 ARG B O 1
ATOM 1923 N N . ARG B 1 114 ? -16.062 14.812 -0.015 1 49.88 114 ARG B N 1
ATOM 1924 C CA . ARG B 1 114 ? -15.812 15.492 1.251 1 49.88 114 ARG B CA 1
ATOM 1925 C C . ARG B 1 114 ? -14.492 16.25 1.213 1 49.88 114 ARG B C 1
ATOM 1927 O O . ARG B 1 114 ? -14.414 17.391 1.673 1 49.88 114 ARG B O 1
ATOM 1934 N N . ARG B 1 115 ? -13.523 15.617 0.668 1 50.22 115 ARG B N 1
ATOM 1935 C CA . ARG B 1 115 ? -12.203 16.234 0.547 1 50.22 115 ARG B CA 1
ATOM 1936 C C . ARG B 1 115 ? -12.242 17.438 -0.387 1 50.22 115 ARG B C 1
ATOM 1938 O O . ARG B 1 115 ? -11.617 18.453 -0.107 1 50.22 115 ARG B O 1
ATOM 1945 N N . ASN B 1 116 ? -12.844 17.188 -1.496 1 53.12 116 ASN B N 1
ATOM 1946 C CA . ASN B 1 116 ? -13.055 18.312 -2.396 1 53.12 116 ASN B CA 1
ATOM 1947 C C . ASN B 1 116 ? -13.773 19.469 -1.696 1 53.12 116 ASN B C 1
ATOM 1949 O O . ASN B 1 116 ? -13.453 20.625 -1.925 1 53.12 116 ASN B O 1
ATOM 1953 N N . ARG B 1 117 ? -14.656 19.141 -0.828 1 51.28 117 ARG B N 1
ATOM 1954 C CA . ARG B 1 117 ? -15.352 20.156 -0.05 1 51.28 117 ARG B CA 1
ATOM 1955 C C . ARG B 1 117 ? -14.391 20.891 0.888 1 51.28 117 ARG B C 1
ATOM 1957 O O . ARG B 1 117 ? -14.43 22.109 0.992 1 51.28 117 ARG B O 1
ATOM 1964 N N . LEU B 1 118 ? -13.609 20.094 1.42 1 48.66 118 LEU B N 1
ATOM 1965 C CA . LEU B 1 118 ? -12.641 20.672 2.344 1 48.66 118 LEU B CA 1
ATOM 1966 C C . LEU B 1 118 ? -11.609 21.516 1.595 1 48.66 118 LEU B C 1
ATOM 1968 O O . LEU B 1 118 ? -11.234 22.594 2.057 1 48.66 118 LEU B O 1
ATOM 1972 N N . ARG B 1 119 ? -11.102 20.984 0.491 1 47 119 ARG B N 1
ATOM 1973 C CA . ARG B 1 119 ? -10.203 21.75 -0.365 1 47 119 ARG B CA 1
ATOM 1974 C C . ARG B 1 119 ? -10.859 23.047 -0.834 1 47 119 ARG B C 1
ATOM 1976 O O . ARG B 1 119 ? -10.219 24.094 -0.88 1 47 119 ARG B O 1
ATOM 1983 N N . SER B 1 120 ? -12.016 22.891 -1.271 1 52.59 120 SER B N 1
ATOM 1984 C CA . SER B 1 120 ? -12.75 24.078 -1.725 1 52.59 120 SER B CA 1
ATOM 1985 C C . SER B 1 120 ? -12.93 25.078 -0.596 1 52.59 120 SER B C 1
ATOM 1987 O O . SER B 1 120 ? -12.82 26.297 -0.812 1 52.59 120 SER B O 1
ATOM 1989 N N . GLU B 1 121 ? -13.172 24.609 0.542 1 48.94 121 GLU B N 1
ATOM 1990 C CA . GLU B 1 121 ? -13.32 25.484 1.692 1 48.94 121 GLU B CA 1
ATOM 1991 C C . GLU B 1 121 ? -11.992 26.156 2.045 1 48.94 121 GLU B C 1
ATOM 1993 O O . GLU B 1 121 ? -11.969 27.328 2.445 1 48.94 121 GLU B O 1
ATOM 1998 N N . PHE B 1 122 ? -10.984 25.438 1.835 1 46.16 122 PHE B N 1
ATOM 1999 C CA . PHE B 1 122 ? -9.664 25.984 2.088 1 46.16 122 PHE B CA 1
ATOM 2000 C C . PHE B 1 122 ? -9.281 26.984 1.002 1 46.16 122 PHE B C 1
ATOM 2002 O O . PHE B 1 122 ? -8.695 28.031 1.29 1 46.16 122 PHE B O 1
ATOM 2009 N N . GLU B 1 123 ? -9.453 26.547 -0.243 1 54.06 123 GLU B N 1
ATOM 2010 C CA . GLU B 1 123 ? -9.219 27.484 -1.336 1 54.06 123 GLU B CA 1
ATOM 2011 C C . GLU B 1 123 ? -10.086 28.734 -1.189 1 54.06 123 GLU B C 1
ATOM 2013 O O . GLU B 1 123 ? -9.648 29.844 -1.509 1 54.06 123 GLU B O 1
ATOM 2018 N N . SER B 1 124 ? -11.203 28.609 -0.784 1 53.19 124 SER B N 1
ATOM 2019 C CA . SER B 1 124 ? -12.094 29.75 -0.606 1 53.19 124 SER B CA 1
ATOM 2020 C C . SER B 1 124 ? -11.633 30.656 0.538 1 53.19 124 SER B C 1
ATOM 2022 O O . SER B 1 124 ? -11.891 31.859 0.536 1 53.19 124 SER B O 1
ATOM 2024 N N . VAL B 1 125 ? -10.953 30.094 1.485 1 49.78 125 VAL B N 1
ATOM 2025 C CA . VAL B 1 125 ? -10.469 30.891 2.607 1 49.78 125 VAL B CA 1
ATOM 2026 C C . VAL B 1 125 ? -9.219 31.672 2.193 1 49.78 125 VAL B C 1
ATOM 2028 O O . VAL B 1 125 ? -8.992 32.781 2.656 1 49.78 125 VAL B O 1
ATOM 2031 N N . THR B 1 126 ? -8.43 31.188 1.275 1 50.19 126 THR B N 1
ATOM 2032 C CA . THR B 1 126 ? -7.184 31.859 0.926 1 50.19 126 THR B CA 1
ATOM 2033 C C . THR B 1 126 ? -7.414 32.875 -0.191 1 50.19 126 THR B C 1
ATOM 2035 O O . THR B 1 126 ? -6.484 33.562 -0.612 1 50.19 126 THR B O 1
ATOM 2038 N N . ALA B 1 127 ? -8.508 32.969 -0.929 1 52.12 127 ALA B N 1
ATOM 2039 C CA . ALA B 1 127 ? -8.703 34.031 -1.908 1 52.12 127 ALA B CA 1
ATOM 2040 C C . ALA B 1 127 ? -9.078 35.344 -1.225 1 52.12 127 ALA B C 1
ATOM 2042 O O . ALA B 1 127 ? -10.164 35.438 -0.642 1 52.12 127 ALA B O 1
ATOM 2043 N N . PRO B 1 128 ? -8.109 36.219 -0.957 1 46.19 128 PRO B N 1
ATOM 2044 C CA . PRO B 1 128 ? -8.461 37.562 -0.49 1 46.19 128 PRO B CA 1
ATOM 2045 C C . PRO B 1 128 ? -9.445 38.281 -1.414 1 46.19 128 PRO B C 1
ATOM 2047 O O . PRO B 1 128 ? -9.406 38.094 -2.631 1 46.19 128 PRO B O 1
ATOM 2050 N N . LYS B 1 129 ? -10.727 38.594 -1.007 1 50.44 129 LYS B N 1
ATOM 2051 C CA . LYS B 1 129 ? -11.562 39.594 -1.689 1 50.44 129 LYS B CA 1
ATOM 2052 C C . LYS B 1 129 ? -10.75 40.812 -2.068 1 50.44 129 LYS B C 1
ATOM 2054 O O . LYS B 1 129 ? -10.227 41.5 -1.197 1 50.44 129 LYS B O 1
ATOM 2059 N N . LEU B 1 130 ? -10.102 40.844 -3.189 1 36.5 130 LEU B N 1
ATOM 2060 C CA . LEU B 1 130 ? -9.781 42.188 -3.652 1 36.5 130 LEU B CA 1
ATOM 2061 C C . LEU B 1 130 ? -11.047 42.938 -4.055 1 36.5 130 LEU B C 1
ATOM 2063 O O . LEU B 1 130 ? -11.953 42.344 -4.66 1 36.5 130 LEU B O 1
#

Foldseek 3Di:
DPLPQDDPVLQVVLVVLQVVCVVVVDWDALVVSQVPDDPDRRDSVSNQVSQVHPLRQWHQDPVRTIDGDLSVLVVVLVVLLVVVVCCVVVPCPDPVSVVVNVVSVVVSVVVVVVVVVVVVVVVVVPPPPD/DPLPQDDPVLQVVLVVLQVVCVVVVDWDALVVSQVPDDPDRRDSVSNQVSQVHPLRQWHQDPVRTIDGDLSVLVVVLVVLVVVVVCCVVVPCPDPVSVVVNVVSVVVNVVVCVVVVVVVVVVVVVPPPPD

Radius of gyration: 19.24 Å; Cα contacts (8 Å, |Δi|>4): 343; chains: 2; bounding box: 39×85×32 Å

Solvent-accessible surface area (backbone atoms only — not comparable to full-atom values): 13575 Å² total; per-residue (Å²): 127,79,83,67,78,70,48,72,59,54,49,49,51,25,33,34,54,42,36,52,35,35,70,68,29,49,72,37,36,46,63,59,50,26,72,67,45,75,78,51,92,39,52,45,68,54,46,52,46,39,30,65,38,81,85,25,29,28,28,69,42,95,86,53,29,37,39,75,24,70,52,38,47,52,30,47,42,47,22,51,45,40,48,44,55,49,32,56,72,43,65,86,56,74,75,20,46,59,48,19,32,55,21,32,50,48,14,45,50,33,43,51,50,45,48,49,47,50,49,50,51,47,53,56,65,67,53,72,86,125,128,79,83,67,77,70,47,71,59,52,50,50,53,26,34,32,52,43,35,53,33,36,70,67,30,50,71,36,37,46,62,58,50,26,71,67,45,74,78,51,92,36,52,46,68,53,47,51,46,37,30,64,39,83,84,26,29,27,28,69,45,96,86,52,29,36,39,76,24,70,51,38,48,52,30,49,44,48,22,48,48,40,49,48,58,49,29,57,70,43,66,80,54,69,74,17,47,59,47,19,35,56,20,35,51,50,16,46,48,36,44,52,51,49,46,50,48,48,48,49,52,48,53,60,65,68,54,74,85,124

Sequence (260 aa):
MEAQIPTNAELQKAWHLLSLLLRIALPLRPSDLASRCVIFKAPIDYVAYLCSIPNSPICLTGDLLITPSVVAFVAFRKFVSNLTEIDGLVPRVGLGVFQLKRSWEDDVRSYCRRRNRLRSEFESVTAPKLMEAQIPTNAELQKAWHLLSLLLRIALPLRPSDLASRCVIFKAPIDYVAYLCSIPNSPICLTGDLLITPSVVAFVAFRKFVSNLTEIDGLVPRVGLGVFQLKRSWEDDVRSYCRRRNRLRSEFESVTAPKL

Secondary structure (DSSP, 8-state):
-------HHHHHHHHHHHHHHHHHTS-B-HHHHHHH--SS---HHHHHHHHHSTT-SEEE-TTS-EEE-HHHHHHHHHHHHHHHHHTTTS-S--THHHHHHHHHHHHHHHHHHHHHHHHHHHHHHHS---/-------HHHHHHHHHHHHHHHHHTS-B-HHHHHHH--SS---HHHHHHHHHSTT-SEEE-TTS-EEE-HHHHHHHHHHHHHHHHHTTTS-S--THHHHHHHHHHHHHHHHHHHHHHHHHHHHHHHS---

Nearest PDB structures (foldseek):
  5whm-assembly2_D  TM=6.496E-01  e=2.491E+00  Brucella abortus
  4b8x-assembly1_B  TM=4.647E-01  e=4.904E+00  Streptomyces coelicolor
  3puf-assembly4_K  TM=3.642E-01  e=2.650E+00  Homo sapiens
  7cq6-assembly1_A  TM=2.715E-01  e=8.025E+00  Homo sapiens
  2xro-assembly1_E  TM=6.5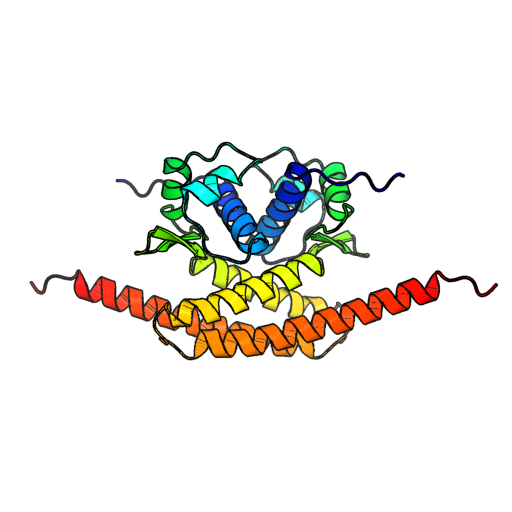10E-01  e=3.362E+00  Pseudomonas putida

Organism: NCBI:txid165716